Protein AF-A0A849KCN6-F1 (afdb_monomer_lite)

Structure (mmCIF, N/CA/C/O backbone):
data_AF-A0A849KCN6-F1
#
_entry.id   AF-A0A849KCN6-F1
#
loop_
_atom_site.group_PDB
_atom_site.id
_atom_site.type_symbol
_atom_site.label_atom_id
_atom_site.label_alt_id
_atom_site.label_comp_id
_atom_site.label_asym_id
_atom_site.label_entity_id
_atom_site.label_seq_id
_atom_site.pdbx_PDB_ins_code
_atom_site.Cartn_x
_atom_site.Cartn_y
_atom_site.Cartn_z
_atom_site.occupancy
_atom_site.B_iso_or_equiv
_atom_site.auth_seq_id
_atom_site.auth_comp_id
_atom_site.auth_asym_id
_atom_site.auth_atom_id
_atom_site.pdbx_PDB_model_num
ATOM 1 N N . MET A 1 1 ? 59.823 38.345 -11.296 1.00 44.25 1 MET A N 1
ATOM 2 C CA . MET A 1 1 ? 59.206 37.054 -11.669 1.00 44.25 1 MET A CA 1
ATOM 3 C C . MET A 1 1 ? 58.867 36.325 -10.384 1.00 44.25 1 MET A C 1
ATOM 5 O O . MET A 1 1 ? 59.734 35.708 -9.786 1.00 44.25 1 MET A O 1
ATOM 9 N N . THR A 1 2 ? 57.635 36.477 -9.912 1.00 45.62 2 THR A N 1
ATOM 10 C CA . THR A 1 2 ? 57.180 35.935 -8.627 1.00 45.62 2 THR A CA 1
ATOM 11 C C . THR A 1 2 ? 55.761 35.440 -8.833 1.00 45.62 2 THR A C 1
ATOM 13 O O . THR A 1 2 ? 54.864 36.247 -9.036 1.00 45.62 2 THR A O 1
ATOM 16 N N . SER A 1 3 ? 55.582 34.122 -8.851 1.00 40.16 3 SER A N 1
ATOM 17 C CA . SER A 1 3 ? 54.353 33.424 -8.461 1.00 40.16 3 SER A CA 1
ATOM 18 C C . SER A 1 3 ? 54.526 31.937 -8.756 1.00 40.16 3 SER A C 1
ATOM 20 O O . SER A 1 3 ? 54.796 31.568 -9.898 1.00 40.16 3 SER A O 1
ATOM 22 N N . ARG A 1 4 ? 54.354 31.097 -7.732 1.00 40.88 4 ARG A N 1
ATOM 23 C CA . ARG A 1 4 ? 53.562 29.861 -7.815 1.00 40.88 4 ARG A CA 1
ATOM 24 C C . ARG A 1 4 ? 53.381 29.294 -6.415 1.00 40.88 4 ARG A C 1
ATOM 26 O O . ARG A 1 4 ? 54.224 28.580 -5.882 1.00 40.88 4 ARG A O 1
ATOM 33 N N . THR A 1 5 ? 52.246 29.651 -5.840 1.00 47.47 5 THR A N 1
ATOM 34 C CA . THR A 1 5 ? 51.692 29.070 -4.626 1.00 47.47 5 THR A CA 1
ATOM 35 C C . THR A 1 5 ? 50.618 28.052 -5.017 1.00 47.47 5 THR A C 1
ATOM 37 O O . THR A 1 5 ? 49.840 28.285 -5.942 1.00 47.47 5 THR A O 1
ATOM 40 N N . THR A 1 6 ? 50.511 27.000 -4.200 1.00 45.59 6 THR A N 1
ATOM 41 C CA . THR A 1 6 ? 49.289 26.236 -3.866 1.00 45.59 6 THR A CA 1
ATOM 42 C C . THR A 1 6 ? 48.654 25.298 -4.903 1.00 45.59 6 THR A C 1
ATOM 44 O O . THR A 1 6 ? 47.772 25.688 -5.658 1.00 45.59 6 THR A O 1
ATOM 47 N N . THR A 1 7 ? 48.935 23.997 -4.758 1.00 54.62 7 THR A N 1
ATOM 48 C CA . THR A 1 7 ? 48.093 22.894 -5.274 1.00 54.62 7 THR A CA 1
ATOM 49 C C . THR A 1 7 ? 48.086 21.695 -4.318 1.00 54.62 7 THR A C 1
ATOM 51 O O . THR A 1 7 ? 48.461 20.584 -4.666 1.00 54.62 7 THR A O 1
ATOM 54 N N . THR A 1 8 ? 47.646 21.899 -3.075 1.00 44.72 8 THR A N 1
ATOM 55 C CA . THR A 1 8 ? 47.389 20.785 -2.131 1.00 44.72 8 THR A CA 1
ATOM 56 C C . THR A 1 8 ? 45.976 20.777 -1.546 1.00 44.72 8 THR A C 1
ATOM 58 O O . THR A 1 8 ? 45.547 19.760 -1.016 1.00 44.72 8 THR A O 1
ATOM 61 N N . ARG A 1 9 ? 45.177 21.843 -1.718 1.00 42.28 9 ARG A N 1
ATOM 62 C CA . ARG A 1 9 ? 43.776 21.877 -1.241 1.00 42.28 9 ARG A CA 1
ATOM 63 C C . ARG A 1 9 ? 42.742 21.289 -2.212 1.00 42.28 9 ARG A C 1
ATOM 65 O O . ARG A 1 9 ? 41.602 21.092 -1.809 1.00 42.28 9 ARG A O 1
ATOM 72 N N . ALA A 1 10 ? 43.118 20.975 -3.454 1.00 40.53 10 ALA A N 1
ATOM 73 C CA . ALA A 1 10 ? 42.195 20.408 -4.444 1.00 40.53 10 ALA A CA 1
ATOM 74 C C . ALA A 1 10 ? 42.014 18.881 -4.315 1.00 40.53 10 ALA A C 1
ATOM 76 O O . ALA A 1 10 ? 40.950 18.364 -4.635 1.00 40.53 10 ALA A O 1
ATOM 77 N N . LEU A 1 11 ? 43.007 18.160 -3.782 1.00 42.28 11 LEU A N 1
ATOM 78 C CA . LEU A 1 11 ? 42.945 16.697 -3.643 1.00 42.28 11 LEU A CA 1
ATOM 79 C C . LEU A 1 11 ? 42.215 16.229 -2.373 1.00 42.28 11 LEU A C 1
ATOM 81 O O . LEU A 1 11 ? 41.675 15.130 -2.350 1.00 42.28 11 LEU A O 1
ATOM 85 N N . ALA A 1 12 ? 42.102 17.078 -1.346 1.00 36.75 12 ALA A N 1
ATOM 86 C CA . ALA A 1 12 ? 41.379 16.736 -0.118 1.00 36.75 12 ALA A CA 1
ATOM 87 C C . ALA A 1 12 ? 39.843 16.736 -0.279 1.00 36.75 12 ALA A C 1
ATOM 89 O O . ALA A 1 12 ? 39.142 16.202 0.574 1.00 36.75 12 ALA A O 1
ATOM 90 N N . ARG A 1 13 ? 39.301 17.311 -1.365 1.00 37.00 13 ARG A N 1
ATOM 91 C CA . ARG A 1 13 ? 37.847 17.359 -1.615 1.00 37.00 13 ARG A CA 1
ATOM 92 C C . ARG A 1 13 ? 37.304 16.198 -2.453 1.00 37.00 13 ARG A C 1
ATOM 94 O O . ARG A 1 13 ? 36.103 15.974 -2.422 1.00 37.00 13 ARG A O 1
ATOM 101 N N . PHE A 1 14 ? 38.158 15.421 -3.121 1.00 37.78 14 PHE A N 1
ATOM 102 C CA . PHE A 1 14 ? 37.719 14.227 -3.860 1.00 37.78 14 PHE A CA 1
ATOM 103 C C . PHE A 1 14 ? 37.639 12.959 -2.997 1.00 37.78 14 PHE A C 1
ATOM 105 O O . PHE A 1 14 ? 36.920 12.030 -3.346 1.00 37.78 14 PHE A O 1
ATOM 112 N N . ALA A 1 15 ? 38.302 12.928 -1.838 1.00 34.66 15 ALA A N 1
ATOM 113 C CA . ALA A 1 15 ? 38.255 11.775 -0.936 1.00 34.66 15 ALA A CA 1
ATOM 114 C C . ALA A 1 15 ? 36.970 11.698 -0.084 1.00 34.66 15 ALA A C 1
ATOM 116 O O . ALA A 1 15 ? 36.692 10.654 0.496 1.00 34.66 15 ALA A O 1
ATOM 117 N N . LEU A 1 16 ? 36.174 12.773 -0.010 1.00 32.88 16 LEU A N 1
ATOM 118 C CA . LEU A 1 16 ? 35.008 12.840 0.884 1.00 32.88 16 LEU A CA 1
ATOM 119 C C . LEU A 1 16 ? 33.677 12.467 0.207 1.00 32.88 16 LEU A C 1
ATOM 121 O O . LEU A 1 16 ? 32.698 12.217 0.898 1.00 32.88 16 LEU A O 1
ATOM 125 N N . VAL A 1 17 ? 33.640 12.364 -1.127 1.00 34.00 17 VAL A N 1
ATOM 126 C CA . VAL A 1 17 ? 32.427 11.969 -1.876 1.00 34.00 17 VAL A CA 1
ATOM 127 C C . VAL A 1 17 ? 32.340 10.447 -2.068 1.00 34.00 17 VAL A C 1
ATOM 129 O O . VAL A 1 17 ? 31.249 9.897 -2.153 1.00 34.00 17 VAL A O 1
ATOM 132 N N . ALA A 1 18 ? 33.464 9.724 -2.019 1.00 34.88 18 ALA A N 1
ATOM 133 C CA . ALA A 1 18 ? 33.465 8.260 -2.128 1.00 34.88 18 ALA A CA 1
ATOM 134 C C . ALA A 1 18 ? 32.991 7.535 -0.848 1.00 34.88 18 ALA A C 1
ATOM 136 O O . ALA A 1 18 ? 32.631 6.363 -0.905 1.00 34.88 18 ALA A O 1
ATOM 137 N N . ALA A 1 19 ? 32.947 8.216 0.303 1.00 31.92 19 ALA A N 1
ATOM 138 C CA . ALA A 1 19 ? 32.488 7.617 1.560 1.00 31.92 19 ALA A CA 1
ATOM 139 C C . ALA A 1 19 ? 30.952 7.584 1.703 1.00 31.92 19 ALA A C 1
ATOM 141 O O . ALA A 1 19 ? 30.436 6.775 2.470 1.00 31.92 19 ALA A O 1
ATOM 142 N N . ALA A 1 20 ? 30.211 8.405 0.947 1.00 34.59 20 ALA A N 1
ATOM 143 C CA . ALA A 1 20 ? 28.746 8.413 0.989 1.00 34.59 20 ALA A CA 1
ATOM 144 C C . ALA A 1 20 ? 28.124 7.241 0.203 1.00 34.59 20 ALA A C 1
ATOM 146 O O . ALA A 1 20 ? 27.127 6.674 0.638 1.00 34.59 20 ALA A O 1
ATOM 147 N N . ALA A 1 21 ? 28.754 6.803 -0.893 1.00 35.66 21 ALA A N 1
ATOM 148 C CA . ALA A 1 21 ? 28.255 5.681 -1.697 1.00 35.66 21 ALA A CA 1
ATOM 149 C C . ALA A 1 21 ? 28.451 4.309 -1.017 1.00 35.66 21 ALA A C 1
ATOM 151 O O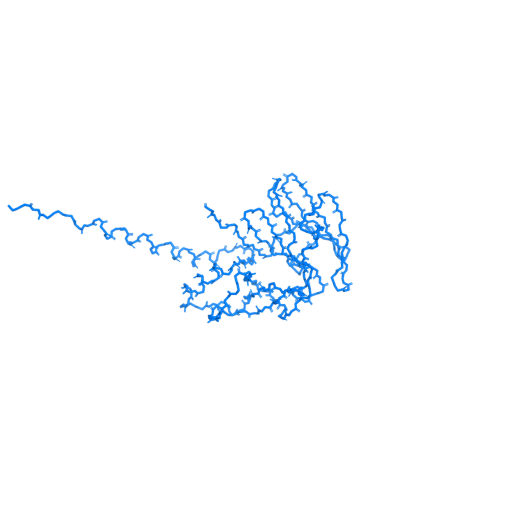 . ALA A 1 21 ? 27.651 3.397 -1.201 1.00 35.66 21 ALA A O 1
ATOM 152 N N . VAL A 1 22 ? 29.477 4.157 -0.171 1.00 32.91 22 VAL A N 1
ATOM 153 C CA . VAL A 1 22 ? 29.720 2.899 0.567 1.00 32.91 22 VAL A CA 1
ATOM 154 C C . VAL A 1 22 ? 28.795 2.762 1.789 1.00 32.91 22 VAL A C 1
ATOM 156 O O . VAL A 1 22 ? 28.511 1.647 2.234 1.00 32.91 22 VAL A O 1
ATOM 159 N N . ALA A 1 23 ? 28.252 3.869 2.303 1.00 37.34 23 ALA A N 1
ATOM 160 C CA . ALA A 1 23 ? 27.311 3.842 3.422 1.00 37.34 23 ALA A CA 1
ATOM 161 C C . ALA A 1 23 ? 25.909 3.340 3.021 1.00 37.34 23 ALA A C 1
ATOM 163 O O . ALA A 1 23 ? 25.269 2.666 3.825 1.00 37.34 23 ALA A O 1
ATOM 164 N N . ALA A 1 24 ? 25.458 3.570 1.782 1.00 42.25 24 ALA A N 1
ATOM 165 C CA . ALA A 1 24 ? 24.156 3.085 1.310 1.00 42.25 24 ALA A CA 1
ATOM 166 C C . ALA A 1 24 ? 24.130 1.557 1.105 1.00 42.25 24 ALA A C 1
ATOM 168 O O . ALA A 1 24 ? 23.159 0.897 1.465 1.00 42.25 24 ALA A O 1
ATOM 169 N N . ALA A 1 25 ? 25.232 0.959 0.635 1.00 38.88 25 ALA A N 1
ATOM 170 C CA . ALA A 1 25 ? 25.337 -0.496 0.480 1.00 38.88 25 ALA A CA 1
ATOM 171 C C . ALA A 1 25 ? 25.497 -1.247 1.821 1.00 38.88 25 ALA A C 1
ATOM 173 O O . ALA A 1 25 ? 25.194 -2.436 1.908 1.00 38.88 25 ALA A O 1
ATOM 174 N N . SER A 1 26 ? 25.930 -0.561 2.883 1.00 42.62 26 SER A N 1
ATOM 175 C CA . SER A 1 26 ? 26.239 -1.174 4.187 1.00 42.62 26 SER A CA 1
ATOM 176 C C . SER A 1 26 ? 25.102 -1.070 5.214 1.00 42.62 26 SER A C 1
ATOM 178 O O . SER A 1 26 ? 25.206 -1.632 6.303 1.00 42.62 26 SER A O 1
ATOM 180 N N . LEU A 1 27 ? 23.994 -0.401 4.876 1.00 42.72 27 LEU A N 1
ATOM 181 C CA . LEU A 1 27 ? 22.797 -0.305 5.724 1.00 42.72 27 LEU A CA 1
ATOM 182 C C . LEU A 1 27 ? 21.853 -1.523 5.604 1.00 42.72 27 LEU A C 1
ATOM 184 O O . LEU A 1 27 ? 20.873 -1.616 6.338 1.00 42.72 27 LEU A O 1
ATOM 188 N N . TRP A 1 28 ? 22.168 -2.497 4.743 1.00 51.56 28 TRP A N 1
ATOM 189 C CA . TRP A 1 28 ? 21.278 -3.612 4.382 1.00 51.56 28 TRP A CA 1
ATOM 190 C C . TRP A 1 28 ? 21.349 -4.868 5.269 1.00 51.56 28 TRP A C 1
ATOM 192 O O . TRP A 1 28 ? 20.613 -5.817 5.015 1.00 51.56 28 TRP A O 1
ATOM 202 N N . ALA A 1 29 ? 22.203 -4.911 6.300 1.00 38.75 29 ALA A N 1
ATOM 203 C CA . ALA A 1 29 ? 22.458 -6.142 7.070 1.00 38.75 29 ALA A CA 1
ATOM 204 C C . ALA A 1 29 ? 22.100 -6.076 8.572 1.00 38.75 29 ALA A C 1
ATOM 206 O O . ALA A 1 29 ? 22.333 -7.035 9.306 1.00 38.75 29 ALA A O 1
ATOM 207 N N . GLY A 1 30 ? 21.535 -4.969 9.059 1.00 34.84 30 GLY A N 1
ATOM 208 C CA . GLY A 1 30 ? 21.296 -4.753 10.490 1.00 34.84 30 GLY A CA 1
ATOM 209 C C . GLY A 1 30 ? 19.841 -4.926 10.919 1.00 34.84 30 GLY A C 1
ATOM 210 O O . GLY A 1 30 ? 19.174 -3.930 11.173 1.00 34.84 30 GLY A O 1
ATOM 211 N N . SER A 1 31 ? 19.362 -6.171 11.005 1.00 39.62 31 SER A N 1
ATOM 212 C CA . SER A 1 31 ? 18.278 -6.617 11.906 1.00 39.62 31 SER A CA 1
ATOM 213 C C . SER A 1 31 ? 17.111 -5.641 12.163 1.00 39.62 31 SER A C 1
ATOM 215 O O . SER A 1 31 ? 16.770 -5.366 13.317 1.00 39.62 31 SER A O 1
ATOM 217 N N . ARG A 1 32 ? 16.462 -5.136 11.111 1.00 47.09 32 ARG A N 1
ATOM 218 C CA . ARG A 1 32 ? 15.060 -4.702 11.207 1.00 47.09 32 ARG A CA 1
ATOM 219 C C . ARG A 1 32 ? 14.191 -5.901 10.809 1.00 47.09 32 ARG A C 1
ATOM 221 O O . ARG A 1 32 ? 14.616 -6.639 9.919 1.00 47.09 32 ARG A O 1
ATOM 228 N N . PRO A 1 33 ? 13.026 -6.155 11.442 1.00 50.59 33 PRO A N 1
ATOM 229 C CA . PRO A 1 33 ? 12.044 -7.050 10.826 1.00 50.59 33 PRO A CA 1
ATOM 230 C C . PRO A 1 33 ? 11.862 -6.552 9.391 1.00 50.59 33 PRO A C 1
ATOM 232 O O . PRO A 1 33 ? 11.687 -5.350 9.226 1.00 50.59 33 PRO A O 1
ATOM 235 N N . GLU A 1 34 ? 12.061 -7.420 8.395 1.00 63.09 34 GLU A N 1
ATOM 236 C CA . GLU A 1 34 ? 12.296 -7.050 6.990 1.00 63.09 34 GLU A CA 1
ATOM 237 C C . GLU A 1 34 ? 11.082 -6.334 6.373 1.00 63.09 34 GLU A C 1
ATOM 239 O O . GLU A 1 34 ? 10.327 -6.908 5.591 1.00 63.09 34 GLU A O 1
ATOM 244 N N . GLN A 1 35 ? 10.865 -5.075 6.751 1.00 76.56 35 GLN A N 1
ATOM 245 C CA . GLN A 1 35 ? 10.018 -4.155 6.018 1.00 76.56 35 GLN A CA 1
ATOM 246 C C . GLN A 1 35 ? 10.580 -4.094 4.606 1.00 76.56 35 GLN A C 1
ATOM 248 O O . GLN A 1 35 ? 11.789 -3.955 4.394 1.00 76.56 35 GLN A O 1
ATOM 253 N N . GLY A 1 36 ? 9.691 -4.274 3.644 1.00 85.56 36 GLY A N 1
ATOM 254 C CA . GLY A 1 36 ? 10.016 -4.115 2.252 1.00 85.56 36 GLY A CA 1
ATOM 255 C C . GLY A 1 36 ? 10.475 -2.695 1.951 1.00 85.56 36 GLY A C 1
ATOM 256 O O . GLY A 1 36 ? 10.149 -1.743 2.659 1.00 85.56 36 GLY A O 1
ATOM 257 N N . LEU A 1 37 ? 11.233 -2.564 0.872 1.00 87.75 37 LEU A N 1
ATOM 258 C CA . LEU A 1 37 ? 11.620 -1.270 0.325 1.00 87.75 37 LEU A CA 1
ATOM 259 C C . LEU A 1 37 ? 10.640 -0.895 -0.782 1.00 87.75 37 LEU A C 1
ATOM 261 O O . LEU A 1 37 ? 10.287 -1.765 -1.579 1.00 87.75 37 LEU A O 1
ATOM 265 N N . LEU A 1 38 ? 10.259 0.376 -0.867 1.00 91.12 38 LEU A N 1
ATOM 266 C CA . LEU A 1 38 ? 9.529 0.937 -1.998 1.00 91.12 38 LEU A CA 1
ATOM 267 C C . LEU A 1 38 ? 10.379 2.051 -2.619 1.00 91.12 38 LEU A C 1
ATOM 269 O O . LEU A 1 38 ? 10.927 2.885 -1.905 1.00 91.12 38 LEU A O 1
ATOM 273 N N . LEU A 1 39 ? 10.514 2.035 -3.940 1.00 91.44 39 LEU A N 1
ATOM 274 C CA . LEU A 1 39 ? 11.233 3.015 -4.745 1.00 91.44 39 LEU A CA 1
ATOM 275 C C . LEU A 1 39 ? 10.297 3.560 -5.823 1.00 91.44 39 LEU A C 1
ATOM 277 O O . LEU A 1 39 ? 9.485 2.821 -6.384 1.00 91.44 39 LEU A O 1
ATOM 281 N N . ASP A 1 40 ? 10.442 4.834 -6.159 1.00 92.75 40 ASP A N 1
ATOM 282 C CA . ASP A 1 40 ? 9.864 5.366 -7.389 1.00 92.75 40 ASP A CA 1
ATOM 283 C C . ASP A 1 40 ? 10.729 5.024 -8.617 1.00 92.75 40 ASP A C 1
ATOM 285 O O . ASP A 1 40 ? 11.799 4.411 -8.528 1.00 92.75 40 ASP A O 1
ATOM 289 N N . ALA A 1 41 ? 10.246 5.423 -9.792 1.00 91.56 41 ALA A N 1
ATOM 290 C CA . ALA A 1 41 ? 10.914 5.201 -11.065 1.00 91.56 41 ALA A CA 1
ATOM 291 C C . ALA A 1 41 ? 12.326 5.801 -11.145 1.00 91.56 41 ALA A C 1
ATOM 293 O O . ALA A 1 41 ? 13.216 5.171 -11.721 1.00 91.56 41 ALA A O 1
ATOM 294 N N . GLN A 1 42 ? 12.532 7.003 -10.602 1.00 90.69 42 GLN A N 1
ATOM 295 C CA . GLN A 1 42 ? 13.815 7.699 -10.681 1.00 90.69 42 GLN A CA 1
ATOM 296 C C . GLN A 1 42 ? 14.839 7.026 -9.764 1.00 90.69 42 GLN A C 1
ATOM 298 O O . GLN A 1 42 ? 15.929 6.664 -10.202 1.00 90.69 42 GLN A O 1
ATOM 303 N N . THR A 1 43 ? 14.454 6.784 -8.515 1.00 89.12 43 THR A N 1
ATOM 304 C CA . THR A 1 43 ? 15.305 6.160 -7.502 1.00 89.12 43 THR A CA 1
ATOM 305 C C . THR A 1 43 ? 15.678 4.742 -7.913 1.00 89.12 43 THR A C 1
ATOM 307 O O . THR A 1 43 ? 16.834 4.347 -7.801 1.00 89.12 43 THR A O 1
ATOM 310 N N . TRP A 1 44 ? 14.736 3.982 -8.484 1.00 89.38 44 TRP A N 1
ATOM 311 C CA . TRP A 1 44 ? 15.038 2.678 -9.075 1.00 89.38 44 TRP A CA 1
ATOM 312 C C . TRP A 1 44 ? 16.126 2.763 -10.154 1.00 89.38 44 TRP A C 1
ATOM 314 O O . TRP A 1 44 ? 17.054 1.956 -10.149 1.00 89.38 44 TRP A O 1
ATOM 324 N N . GLN A 1 45 ? 16.050 3.735 -11.070 1.00 88.50 45 GLN A N 1
ATOM 325 C CA . GLN A 1 45 ? 17.064 3.906 -12.119 1.00 88.50 45 GLN A CA 1
ATOM 326 C C . GLN A 1 45 ? 18.445 4.245 -11.545 1.00 88.50 45 GLN A C 1
ATOM 328 O O . GLN A 1 45 ? 19.455 3.711 -12.018 1.00 88.50 45 GLN A O 1
ATOM 333 N N . GLU A 1 46 ? 18.499 5.111 -10.534 1.00 86.00 46 GLU A N 1
ATOM 334 C CA . GLU A 1 46 ? 19.736 5.495 -9.847 1.00 86.00 46 GLU A CA 1
ATOM 335 C C . GLU A 1 46 ? 20.373 4.295 -9.121 1.00 86.00 46 GLU A C 1
ATOM 337 O O . GLU A 1 46 ? 21.570 4.025 -9.292 1.00 86.00 46 GLU A O 1
ATOM 342 N N . GLU A 1 47 ? 19.565 3.519 -8.393 1.00 81.69 47 GLU A N 1
ATOM 343 C CA . GLU A 1 47 ? 19.981 2.304 -7.681 1.00 81.69 47 GLU A CA 1
ATOM 344 C C . GLU A 1 47 ? 20.485 1.224 -8.647 1.00 81.69 47 GLU A C 1
ATOM 346 O O . GLU A 1 47 ? 21.591 0.702 -8.490 1.00 81.69 47 GLU A O 1
ATOM 351 N N . VAL A 1 48 ? 19.723 0.929 -9.705 1.00 83.31 48 VAL A N 1
ATOM 352 C CA . VAL A 1 48 ? 20.094 -0.051 -10.738 1.00 83.31 48 VAL A CA 1
ATOM 353 C C . VAL A 1 48 ? 21.414 0.309 -11.415 1.00 83.31 48 VAL A C 1
ATOM 355 O O . VAL A 1 48 ? 22.278 -0.554 -11.601 1.00 83.31 48 VAL A O 1
ATOM 358 N N . THR A 1 49 ? 21.589 1.582 -11.775 1.00 78.88 49 THR A N 1
ATOM 359 C CA . THR A 1 49 ? 22.810 2.056 -12.440 1.00 78.88 49 THR A CA 1
ATOM 360 C C . THR A 1 49 ? 24.023 1.869 -11.529 1.00 78.88 49 THR A C 1
ATOM 362 O O . THR A 1 49 ? 25.067 1.376 -11.969 1.00 78.88 49 THR A O 1
ATOM 365 N N . THR A 1 50 ? 23.869 2.205 -10.247 1.00 72.75 50 THR A N 1
ATOM 366 C CA . THR A 1 50 ? 24.945 2.166 -9.249 1.00 72.75 50 THR A CA 1
ATOM 367 C C . THR A 1 50 ? 25.319 0.739 -8.846 1.00 72.75 50 THR A C 1
ATOM 369 O O . THR A 1 50 ? 26.502 0.421 -8.735 1.00 72.75 50 THR A O 1
ATOM 372 N N . ALA A 1 51 ? 24.338 -0.146 -8.667 1.00 67.81 51 ALA A N 1
ATOM 373 C CA . ALA A 1 51 ? 24.556 -1.518 -8.207 1.00 67.81 51 ALA A CA 1
ATOM 374 C C . ALA A 1 51 ? 24.727 -2.547 -9.345 1.00 67.81 51 ALA A C 1
ATOM 376 O O . ALA A 1 51 ? 24.713 -3.757 -9.111 1.00 67.81 51 ALA A O 1
ATOM 377 N N . SER A 1 52 ? 24.994 -2.086 -10.571 1.00 59.44 52 SER A N 1
ATOM 378 C CA . SER A 1 52 ? 25.274 -2.907 -11.763 1.00 59.44 52 SER A CA 1
ATOM 379 C C . SER A 1 52 ? 26.481 -3.865 -11.644 1.00 59.44 52 SER A C 1
ATOM 381 O O . SER A 1 52 ? 26.723 -4.661 -12.551 1.00 59.44 52 SER A O 1
ATOM 383 N N . THR A 1 53 ? 27.221 -3.851 -10.527 1.00 59.12 53 THR A N 1
ATOM 384 C CA . THR A 1 53 ? 28.410 -4.693 -10.298 1.00 59.12 53 THR A CA 1
ATOM 385 C C . THR A 1 53 ? 28.287 -5.715 -9.154 1.00 59.12 53 THR A C 1
ATOM 387 O O . THR A 1 53 ? 29.280 -6.373 -8.846 1.00 59.12 53 THR A O 1
ATOM 390 N N . GLY A 1 54 ? 27.124 -5.865 -8.501 1.00 60.97 54 GLY A N 1
ATOM 391 C CA . GLY A 1 54 ? 26.937 -6.767 -7.346 1.00 60.97 54 GLY A CA 1
ATOM 392 C C . GLY A 1 54 ? 25.845 -7.838 -7.531 1.00 60.97 54 GLY A C 1
ATOM 393 O O . GLY A 1 54 ? 24.980 -7.686 -8.393 1.00 60.97 54 GLY A O 1
ATOM 394 N N . PRO A 1 55 ? 25.852 -8.931 -6.737 1.00 61.88 55 PRO A N 1
ATOM 395 C CA . PRO A 1 55 ? 24.770 -9.911 -6.743 1.00 61.88 55 PRO A CA 1
ATOM 396 C C . PRO A 1 55 ? 23.508 -9.295 -6.131 1.00 61.88 55 PRO A C 1
ATOM 398 O O . PRO A 1 55 ? 23.449 -9.023 -4.932 1.00 61.88 55 PRO A O 1
ATOM 401 N N . TRP A 1 56 ? 22.489 -9.086 -6.958 1.00 62.78 56 TRP A N 1
ATOM 402 C CA . TRP A 1 56 ? 21.169 -8.689 -6.486 1.00 62.78 56 TRP A CA 1
ATOM 403 C C . TRP A 1 56 ? 20.404 -9.910 -5.968 1.00 62.78 56 TRP A C 1
ATOM 405 O O . TRP A 1 56 ? 20.562 -11.005 -6.516 1.00 62.78 56 TRP A O 1
ATOM 415 N N . PRO A 1 57 ? 19.539 -9.751 -4.952 1.00 62.72 57 PRO A N 1
ATOM 416 C CA . PRO A 1 57 ? 18.563 -10.780 -4.639 1.00 62.72 57 PRO A CA 1
ATOM 417 C C . PRO A 1 57 ? 17.682 -10.977 -5.877 1.00 62.72 57 PRO A C 1
ATOM 419 O O . PRO A 1 57 ? 16.990 -10.050 -6.294 1.00 62.72 57 PRO A O 1
ATOM 422 N N . ALA A 1 58 ? 17.753 -12.163 -6.487 1.00 55.75 58 ALA A N 1
ATOM 423 C CA . ALA A 1 58 ? 16.930 -12.508 -7.648 1.00 55.75 58 ALA A CA 1
ATOM 424 C C . ALA A 1 58 ? 15.433 -12.541 -7.294 1.00 55.75 58 ALA A C 1
ATOM 426 O O . ALA A 1 58 ? 14.588 -12.315 -8.157 1.00 55.75 58 ALA A O 1
ATOM 427 N N . ASP A 1 59 ? 15.126 -12.775 -6.017 1.00 63.62 59 ASP A N 1
ATOM 428 C CA . ASP A 1 59 ? 13.771 -12.871 -5.501 1.00 63.62 59 ASP A CA 1
ATOM 429 C C . ASP A 1 59 ? 13.329 -11.557 -4.847 1.00 63.62 59 ASP A C 1
ATOM 431 O O . ASP A 1 59 ? 14.063 -10.932 -4.075 1.00 63.62 59 ASP A O 1
ATOM 435 N N . GLY A 1 60 ? 12.077 -11.176 -5.104 1.00 76.25 60 GLY A N 1
ATOM 436 C CA . GLY A 1 60 ? 11.369 -10.181 -4.301 1.00 76.25 60 GLY A CA 1
ATOM 437 C C . GLY A 1 60 ? 11.272 -8.780 -4.895 1.00 76.25 60 GLY A C 1
ATOM 438 O O . GLY A 1 60 ? 10.627 -7.951 -4.260 1.00 76.25 60 GLY A O 1
ATOM 439 N N . TRP A 1 61 ? 11.854 -8.507 -6.071 1.00 89.31 61 TRP A N 1
ATOM 440 C CA . TRP A 1 61 ? 11.659 -7.231 -6.768 1.00 89.31 61 TRP A CA 1
ATOM 441 C C . TRP A 1 61 ? 10.455 -7.260 -7.708 1.00 89.31 61 TRP A C 1
ATOM 443 O O . TRP A 1 61 ? 10.370 -8.088 -8.618 1.00 89.31 61 TRP A O 1
ATOM 453 N N . TYR A 1 62 ? 9.541 -6.315 -7.507 1.00 92.56 62 TYR A N 1
ATOM 454 C CA . TYR A 1 62 ? 8.337 -6.156 -8.310 1.00 92.56 62 TYR A CA 1
ATOM 455 C C . TYR A 1 62 ? 8.173 -4.716 -8.763 1.00 92.56 62 TYR A C 1
ATOM 457 O O . TYR A 1 62 ? 8.459 -3.787 -8.018 1.00 92.56 62 TYR A O 1
ATOM 465 N N . ARG A 1 63 ? 7.654 -4.540 -9.972 1.00 93.81 63 ARG A N 1
ATOM 466 C CA . ARG A 1 63 ? 7.185 -3.273 -10.511 1.00 93.81 63 ARG A CA 1
ATOM 467 C C . ARG A 1 63 ? 5.666 -3.273 -10.528 1.00 93.81 63 ARG A C 1
ATOM 469 O O . ARG A 1 63 ? 5.073 -4.185 -11.107 1.00 93.81 63 ARG A O 1
ATOM 476 N N . LEU A 1 64 ? 5.053 -2.246 -9.952 1.00 95.00 64 LEU A N 1
ATOM 477 C CA . LEU A 1 64 ? 3.637 -1.942 -10.127 1.00 95.00 64 LEU A CA 1
ATOM 478 C C . LEU A 1 64 ? 3.514 -0.772 -11.090 1.00 95.00 64 LEU A C 1
ATOM 480 O O . LEU A 1 64 ? 4.063 0.305 -10.863 1.00 95.00 64 LEU A O 1
ATOM 484 N N . GLU A 1 65 ? 2.781 -0.995 -12.171 1.00 94.56 65 GLU A N 1
ATOM 485 C CA . GLU A 1 65 ? 2.516 0.018 -13.179 1.00 94.56 65 GLU A CA 1
ATOM 486 C C . GLU A 1 65 ? 1.008 0.299 -13.239 1.00 94.56 65 GLU A C 1
ATOM 488 O O . GLU A 1 65 ? 0.233 -0.589 -13.613 1.00 94.56 65 GLU A O 1
ATOM 493 N N . PRO A 1 66 ? 0.575 1.521 -12.888 1.00 92.25 66 PRO A N 1
ATOM 494 C CA . PRO A 1 66 ? -0.782 1.992 -13.130 1.00 92.25 66 PRO A CA 1
ATOM 495 C C . PRO A 1 66 ? -1.298 1.695 -14.542 1.00 92.25 66 PRO A C 1
ATOM 497 O O . PRO A 1 66 ? -0.657 2.046 -15.535 1.00 92.25 66 PRO A O 1
ATOM 500 N N . ARG A 1 67 ? -2.495 1.113 -14.648 1.00 93.06 67 ARG A N 1
ATOM 501 C CA . ARG A 1 67 ? -3.237 0.926 -15.903 1.00 93.06 67 ARG A CA 1
ATOM 502 C C . ARG A 1 67 ? -4.659 1.459 -15.758 1.00 93.06 67 ARG A C 1
ATOM 504 O O . ARG A 1 67 ? -5.168 1.639 -14.660 1.00 93.06 67 ARG A O 1
ATOM 511 N N . GLU A 1 68 ? -5.338 1.650 -16.886 1.00 88.88 68 GLU A N 1
ATOM 512 C CA . GLU A 1 68 ? -6.732 2.122 -16.913 1.00 88.88 68 GLU A CA 1
ATOM 513 C C . GLU A 1 68 ? -7.687 1.210 -16.120 1.00 88.88 68 GLU A C 1
ATOM 515 O O . GLU A 1 68 ? -8.624 1.684 -15.488 1.00 88.88 68 GLU A O 1
ATOM 520 N N . ARG A 1 69 ? -7.448 -0.109 -16.142 1.00 87.81 69 ARG A N 1
ATOM 521 C CA . ARG A 1 69 ? -8.328 -1.124 -15.533 1.00 87.81 69 ARG A CA 1
ATOM 522 C C . ARG A 1 69 ? -7.726 -1.820 -14.312 1.00 87.81 69 ARG A C 1
ATOM 524 O O . ARG A 1 69 ? -8.207 -2.887 -13.932 1.00 87.81 69 ARG A O 1
ATOM 531 N N . GLY A 1 70 ? -6.645 -1.286 -13.754 1.00 92.06 70 GLY A N 1
ATOM 532 C CA . GLY A 1 70 ? -5.966 -1.949 -12.652 1.00 92.06 70 GLY A CA 1
ATOM 533 C C . GLY A 1 70 ? -4.514 -1.540 -12.471 1.00 92.06 70 GLY A C 1
ATOM 534 O O . GLY A 1 70 ? -4.070 -0.501 -12.952 1.00 92.06 70 GLY A O 1
ATOM 535 N N . VAL A 1 71 ? -3.753 -2.427 -11.845 1.00 94.81 71 VAL A N 1
ATOM 536 C CA . VAL A 1 71 ? -2.304 -2.313 -11.693 1.00 94.81 71 VAL A CA 1
ATOM 537 C C . VAL A 1 71 ? -1.631 -3.529 -12.311 1.00 94.81 71 VAL A C 1
ATOM 539 O O . VAL A 1 71 ? -2.009 -4.671 -12.061 1.00 94.81 71 VAL A O 1
ATOM 542 N N . ASP A 1 72 ? -0.666 -3.290 -13.189 1.00 96.06 72 ASP A N 1
ATOM 543 C CA . ASP A 1 72 ? 0.127 -4.347 -13.803 1.00 96.06 72 ASP A CA 1
ATOM 544 C C . ASP A 1 72 ? 1.327 -4.651 -12.905 1.00 96.06 72 ASP A C 1
ATOM 546 O O . ASP A 1 72 ? 2.181 -3.789 -12.696 1.00 96.06 72 ASP A O 1
ATOM 550 N N . VAL A 1 73 ? 1.366 -5.864 -12.354 1.00 95.50 73 VAL A N 1
ATOM 551 C CA . VAL A 1 73 ? 2.425 -6.328 -11.452 1.00 95.50 73 VAL A CA 1
ATOM 552 C C . VAL A 1 73 ? 3.412 -7.170 -12.245 1.00 95.50 73 VAL A C 1
ATOM 554 O O . VAL A 1 73 ? 3.036 -8.156 -12.882 1.00 95.50 73 VAL A O 1
ATOM 557 N N . ARG A 1 74 ? 4.697 -6.831 -12.200 1.00 92.69 74 ARG A N 1
ATOM 558 C CA . ARG A 1 74 ? 5.745 -7.601 -12.884 1.00 92.69 74 ARG A CA 1
ATOM 559 C C . ARG A 1 74 ? 6.898 -7.864 -11.944 1.00 92.69 74 ARG A C 1
ATOM 561 O O . ARG A 1 74 ? 7.365 -6.935 -11.301 1.00 92.69 74 ARG A O 1
ATOM 568 N N . ALA A 1 75 ? 7.376 -9.101 -11.892 1.00 90.12 75 ALA A N 1
ATOM 569 C CA . ALA A 1 75 ? 8.701 -9.350 -11.343 1.00 90.12 75 ALA A CA 1
ATOM 570 C C . ALA A 1 75 ? 9.717 -8.647 -12.249 1.00 90.12 75 ALA A C 1
ATOM 572 O O . ALA A 1 75 ? 9.571 -8.695 -13.472 1.00 90.12 75 ALA A O 1
ATOM 573 N N . VAL A 1 76 ? 10.692 -7.969 -11.658 1.00 88.12 76 VAL A N 1
ATOM 574 C CA . VAL A 1 76 ? 11.734 -7.264 -12.408 1.00 88.12 76 VAL A CA 1
ATOM 575 C C . VAL A 1 76 ? 13.091 -7.650 -11.875 1.00 88.12 76 VAL A C 1
ATOM 577 O O . VAL A 1 76 ? 13.272 -7.828 -10.670 1.00 88.12 76 VAL A O 1
ATOM 580 N N . GLN A 1 77 ? 14.054 -7.754 -12.781 1.00 83.06 77 GLN A N 1
ATOM 581 C CA . GLN A 1 77 ? 15.446 -7.836 -12.382 1.00 83.06 77 GLN A CA 1
ATOM 582 C C . GLN A 1 77 ? 16.090 -6.456 -12.517 1.00 83.06 77 GLN A C 1
ATOM 584 O O . GLN A 1 77 ? 15.880 -5.778 -13.519 1.00 83.06 77 GLN A O 1
ATOM 589 N N . PRO A 1 78 ? 16.928 -6.045 -11.558 1.00 74.56 78 PRO A N 1
ATOM 590 C CA . PRO A 1 78 ? 17.703 -4.810 -11.636 1.00 74.56 78 PRO A CA 1
ATOM 591 C C . PRO A 1 78 ? 18.477 -4.653 -12.953 1.00 74.56 78 PRO A C 1
ATOM 593 O O . PRO A 1 78 ? 18.599 -3.558 -13.474 1.00 74.56 78 PRO A O 1
ATOM 596 N N . VAL A 1 79 ? 18.941 -5.749 -13.556 1.00 72.81 79 VAL A N 1
ATOM 597 C CA . VAL A 1 79 ? 19.669 -5.723 -14.838 1.00 72.81 79 VAL A CA 1
ATOM 598 C C . VAL A 1 79 ? 18.788 -5.454 -16.067 1.00 72.81 79 VAL A C 1
ATOM 600 O O . VAL A 1 79 ? 19.310 -5.230 -17.160 1.00 72.81 79 VAL A O 1
ATOM 603 N N . GLU A 1 80 ? 17.461 -5.465 -15.929 1.00 72.06 80 GLU A N 1
ATOM 604 C CA . GLU A 1 80 ? 16.535 -5.164 -17.019 1.00 72.06 80 GLU A CA 1
ATOM 605 C C . GLU A 1 80 ? 16.460 -3.645 -17.237 1.00 72.06 80 GLU A C 1
ATOM 607 O O . GLU A 1 80 ? 15.557 -2.963 -16.758 1.00 72.06 80 GLU A O 1
ATOM 612 N N . ALA A 1 81 ? 17.411 -3.107 -18.009 1.00 58.56 81 ALA A N 1
ATOM 613 C CA . ALA A 1 81 ? 17.509 -1.693 -18.404 1.00 58.56 81 ALA A CA 1
ATOM 614 C C . ALA A 1 81 ? 16.415 -1.238 -19.401 1.00 58.56 81 ALA A C 1
ATOM 616 O O . ALA A 1 81 ? 16.657 -0.434 -20.305 1.00 58.56 81 ALA A O 1
ATOM 617 N N . GLY A 1 82 ? 15.207 -1.790 -19.288 1.00 71.56 82 GLY A N 1
ATOM 618 C CA . GLY A 1 82 ? 14.063 -1.364 -20.081 1.00 71.56 82 GLY A CA 1
ATOM 619 C C . GLY A 1 82 ? 13.631 0.059 -19.727 1.00 71.56 82 GLY A C 1
ATOM 620 O O . GLY A 1 82 ? 13.932 0.572 -18.651 1.00 71.56 82 GLY A O 1
ATOM 621 N N . ALA A 1 83 ? 12.876 0.693 -20.626 1.00 82.56 83 ALA A N 1
ATOM 622 C CA . ALA A 1 83 ? 12.239 1.968 -20.321 1.00 82.56 83 ALA A CA 1
ATOM 623 C C . ALA A 1 83 ? 11.353 1.816 -19.073 1.00 82.56 83 ALA A C 1
ATOM 625 O O . ALA A 1 83 ? 10.422 1.003 -19.053 1.00 82.56 83 ALA A O 1
ATOM 626 N N . VAL A 1 84 ? 11.662 2.590 -18.034 1.00 88.19 84 VAL A N 1
ATOM 627 C CA . VAL A 1 84 ? 10.895 2.620 -16.789 1.00 88.19 84 VAL A CA 1
ATOM 628 C C . VAL A 1 84 ? 9.811 3.693 -16.919 1.00 88.19 84 VAL A C 1
ATOM 630 O O . VAL A 1 84 ? 10.146 4.857 -17.145 1.00 88.19 84 VAL A O 1
ATOM 633 N N . PRO A 1 85 ? 8.521 3.338 -16.799 1.00 91.50 85 PRO A N 1
ATOM 634 C CA . PRO A 1 85 ? 7.445 4.321 -16.761 1.00 91.50 85 PRO A CA 1
ATOM 635 C C . PRO A 1 85 ? 7.618 5.261 -15.565 1.00 91.50 85 PRO A C 1
ATOM 637 O O . PRO A 1 85 ? 7.878 4.797 -14.460 1.00 91.50 85 PRO A O 1
ATOM 640 N N . ALA A 1 86 ? 7.430 6.566 -15.767 1.00 91.31 86 ALA A N 1
ATOM 641 C CA . ALA A 1 86 ? 7.644 7.573 -14.721 1.00 91.31 86 ALA A CA 1
ATOM 642 C C . ALA A 1 86 ? 6.725 7.405 -13.495 1.00 91.31 86 ALA A C 1
ATOM 644 O O . ALA A 1 86 ? 7.067 7.835 -12.404 1.00 91.31 86 ALA A O 1
ATOM 645 N N . ASN A 1 87 ? 5.566 6.770 -13.674 1.00 90.88 87 ASN A N 1
ATOM 646 C CA . ASN A 1 87 ? 4.581 6.504 -12.627 1.00 90.88 87 ASN A CA 1
ATOM 647 C C . ASN A 1 87 ? 4.646 5.066 -12.080 1.00 90.88 87 ASN A C 1
ATOM 649 O O . ASN A 1 87 ? 3.699 4.616 -11.435 1.00 90.88 87 ASN A O 1
ATOM 653 N N . ALA A 1 88 ? 5.701 4.313 -12.401 1.00 93.50 88 ALA A N 1
ATOM 654 C CA . ALA A 1 88 ? 5.900 2.983 -11.850 1.00 93.50 88 ALA A CA 1
ATOM 655 C C . ALA A 1 88 ? 6.482 3.066 -10.435 1.00 93.50 88 ALA A C 1
ATOM 657 O O . ALA A 1 88 ? 7.361 3.882 -10.158 1.00 93.50 88 ALA A O 1
ATOM 658 N N . LEU A 1 89 ? 6.019 2.163 -9.577 1.00 94.50 89 LEU A N 1
ATOM 659 C CA . LEU A 1 89 ? 6.590 1.924 -8.258 1.00 94.50 89 LEU A CA 1
ATOM 660 C C . LEU A 1 89 ? 7.322 0.584 -8.260 1.00 94.50 89 LEU A C 1
ATOM 662 O O . LEU A 1 89 ? 6.885 -0.371 -8.910 1.00 94.50 89 LEU A O 1
ATOM 666 N N . PHE A 1 90 ? 8.420 0.508 -7.524 1.00 93.06 90 PHE A N 1
ATOM 667 C CA . PHE A 1 90 ? 9.278 -0.663 -7.413 1.00 93.06 90 PHE A CA 1
ATOM 668 C C . PHE A 1 90 ? 9.361 -1.101 -5.961 1.00 93.06 90 PHE A C 1
ATOM 670 O O . PHE A 1 90 ? 9.561 -0.282 -5.075 1.00 93.06 90 PHE A O 1
ATOM 677 N N . PHE A 1 91 ? 9.221 -2.395 -5.705 1.00 90.38 91 PHE A N 1
ATOM 678 C CA . PHE A 1 91 ? 9.124 -2.934 -4.355 1.00 90.38 91 PHE A CA 1
ATOM 679 C C . PHE A 1 91 ? 10.105 -4.067 -4.202 1.00 90.38 91 PHE A C 1
ATOM 681 O O . PHE A 1 91 ? 10.121 -4.965 -5.041 1.00 90.38 91 PHE A O 1
ATOM 688 N N . ARG A 1 92 ? 10.844 -4.074 -3.099 1.00 88.94 92 ARG A N 1
ATOM 689 C CA . ARG A 1 92 ? 11.555 -5.253 -2.624 1.00 88.94 92 ARG A CA 1
ATOM 690 C C . ARG A 1 92 ? 10.800 -5.824 -1.445 1.00 88.94 92 ARG A C 1
ATOM 692 O O . ARG A 1 92 ? 10.738 -5.182 -0.403 1.00 88.94 92 ARG A O 1
ATOM 699 N N . LEU A 1 93 ? 10.286 -7.038 -1.580 1.00 87.12 93 LEU A N 1
ATOM 700 C CA . LEU A 1 93 ? 9.516 -7.711 -0.539 1.00 87.12 93 LEU A CA 1
ATOM 701 C C . LEU A 1 93 ? 10.179 -9.042 -0.159 1.00 87.12 93 LEU A C 1
ATOM 703 O O . LEU A 1 93 ? 9.857 -10.085 -0.734 1.00 87.12 93 LEU A O 1
ATOM 707 N N . PRO A 1 94 ? 11.122 -9.040 0.799 1.00 81.81 94 PRO A N 1
ATOM 708 C CA . PRO A 1 94 ? 11.763 -10.264 1.262 1.00 81.81 94 PRO A CA 1
ATOM 709 C C . PRO A 1 94 ? 10.741 -11.317 1.716 1.00 81.81 94 PRO A C 1
ATOM 711 O O . PRO A 1 94 ? 9.746 -11.015 2.382 1.00 81.81 94 PRO A O 1
ATOM 714 N N . GLY A 1 95 ? 10.941 -12.566 1.285 1.00 83.25 95 GLY A N 1
ATOM 715 C CA . GLY A 1 95 ? 10.062 -13.686 1.637 1.00 83.25 95 GLY A CA 1
ATOM 716 C C . GLY A 1 95 ? 8.599 -13.511 1.209 1.00 83.25 95 GLY A C 1
ATOM 717 O O . GLY A 1 95 ? 7.705 -14.083 1.837 1.00 83.25 95 GLY A O 1
ATOM 718 N N . THR A 1 96 ? 8.330 -12.684 0.195 1.00 86.81 96 THR A N 1
ATOM 719 C CA . THR A 1 96 ? 6.973 -12.398 -0.283 1.00 86.81 96 THR A CA 1
ATOM 720 C C . THR A 1 96 ? 6.950 -12.388 -1.799 1.00 86.81 96 THR A C 1
ATOM 722 O O . THR A 1 96 ? 7.736 -11.689 -2.438 1.00 86.81 96 THR A O 1
ATOM 725 N N . ALA A 1 97 ? 6.039 -13.164 -2.378 1.00 89.56 97 ALA A N 1
ATOM 726 C CA . ALA A 1 97 ? 5.820 -13.173 -3.811 1.00 89.56 97 ALA A CA 1
ATOM 727 C C . ALA A 1 97 ? 4.534 -12.422 -4.146 1.00 89.56 97 ALA A C 1
ATOM 729 O O . ALA A 1 97 ? 3.500 -12.702 -3.547 1.00 89.56 97 ALA A O 1
ATOM 730 N N . LEU A 1 98 ? 4.602 -11.497 -5.104 1.00 92.62 98 LEU A N 1
ATOM 731 C CA . LEU A 1 98 ? 3.408 -10.894 -5.685 1.00 92.62 98 LEU A CA 1
ATOM 732 C C . LEU A 1 98 ? 2.972 -11.686 -6.914 1.00 92.62 98 LEU A C 1
ATOM 734 O O . LEU A 1 98 ? 3.786 -12.259 -7.646 1.00 92.62 98 LEU A O 1
ATOM 738 N N . LYS A 1 99 ? 1.669 -11.685 -7.169 1.00 94.62 99 LYS A N 1
ATOM 739 C CA . LYS A 1 99 ? 1.080 -12.324 -8.335 1.00 94.62 99 LYS A CA 1
ATOM 740 C C . LYS A 1 99 ? 1.241 -11.417 -9.549 1.00 94.62 99 LYS A C 1
ATOM 742 O O . LYS A 1 99 ? 0.645 -10.347 -9.624 1.00 94.62 99 LYS A O 1
ATOM 747 N N . THR A 1 100 ? 2.032 -11.866 -10.519 1.00 94.06 100 THR A N 1
ATOM 748 C CA . THR A 1 100 ? 2.296 -11.100 -11.740 1.00 94.06 100 THR A CA 1
ATOM 749 C C . THR A 1 100 ? 1.090 -11.055 -12.684 1.00 94.06 100 THR A C 1
ATOM 751 O O . THR A 1 100 ? 0.226 -11.937 -12.686 1.00 94.06 100 THR A O 1
ATOM 754 N N . GLY A 1 101 ? 1.045 -10.008 -13.507 1.00 94.94 101 GLY A N 1
ATOM 755 C CA . GLY A 1 101 ? -0.015 -9.707 -14.463 1.00 94.94 101 GLY A CA 1
ATOM 756 C C . GLY A 1 101 ? -0.904 -8.541 -14.032 1.00 94.94 101 GLY A C 1
ATOM 757 O O . GLY A 1 101 ? -0.696 -7.907 -12.998 1.00 94.94 101 GLY A O 1
ATOM 758 N N . LEU A 1 102 ? -1.927 -8.266 -14.845 1.00 96.38 102 LEU A N 1
ATOM 759 C CA . LEU A 1 102 ? -2.904 -7.221 -14.560 1.00 96.38 102 LEU A CA 1
ATOM 760 C C . LEU A 1 102 ? -3.798 -7.634 -13.384 1.00 96.38 102 LEU A C 1
ATOM 762 O O . LEU A 1 102 ? -4.514 -8.639 -13.449 1.00 96.38 102 LEU A O 1
ATOM 766 N N . ARG A 1 103 ? -3.783 -6.832 -12.324 1.00 95.19 103 ARG A N 1
ATOM 767 C CA . ARG A 1 103 ? -4.633 -6.978 -11.144 1.00 95.19 103 ARG A CA 1
ATOM 768 C C . ARG A 1 103 ? -5.730 -5.928 -11.217 1.00 95.19 103 ARG A C 1
ATOM 770 O O . ARG A 1 103 ? -5.436 -4.739 -11.305 1.00 95.19 103 ARG A O 1
ATOM 777 N N . ALA A 1 104 ? -6.986 -6.371 -11.229 1.00 93.50 104 ALA A N 1
ATOM 778 C CA . ALA A 1 104 ? -8.118 -5.456 -11.146 1.00 93.50 104 ALA A CA 1
ATOM 779 C C . ALA A 1 104 ? -7.998 -4.643 -9.857 1.00 93.50 104 ALA A C 1
ATOM 781 O O . ALA A 1 104 ? -7.685 -5.206 -8.805 1.00 93.50 104 ALA A O 1
ATOM 782 N N . SER A 1 105 ? -8.222 -3.339 -9.958 1.00 92.12 105 SER A N 1
ATOM 783 C CA . SER A 1 105 ? -8.010 -2.454 -8.828 1.00 92.12 105 SER A CA 1
ATOM 784 C C . SER A 1 105 ? -9.022 -1.321 -8.782 1.00 92.12 105 SER A C 1
ATOM 786 O O . SER A 1 105 ? -9.615 -0.954 -9.801 1.00 92.12 105 SER A O 1
ATOM 788 N N . TYR A 1 106 ? -9.241 -0.788 -7.583 1.00 87.81 106 TYR A N 1
ATOM 789 C CA . TYR A 1 106 ? -10.012 0.431 -7.391 1.00 87.81 106 TYR A CA 1
ATOM 790 C C . TYR A 1 106 ? -9.067 1.609 -7.276 1.00 87.81 106 TYR A C 1
ATOM 792 O O . TYR A 1 106 ? -8.362 1.759 -6.282 1.00 87.81 106 TYR A O 1
ATOM 800 N N . ARG A 1 107 ? -9.113 2.469 -8.288 1.00 79.00 107 ARG A N 1
ATOM 801 C CA . ARG A 1 107 ? -8.387 3.735 -8.318 1.00 79.00 107 ARG A CA 1
ATOM 802 C C . ARG A 1 107 ? -9.357 4.886 -8.231 1.00 79.00 107 ARG A C 1
ATOM 804 O O . ARG A 1 107 ? -10.443 4.822 -8.806 1.00 79.00 107 ARG A O 1
ATOM 811 N N . HIS A 1 108 ? -8.937 5.943 -7.545 1.00 67.50 108 HIS A N 1
ATOM 812 C CA . HIS A 1 108 ? -9.666 7.210 -7.491 1.00 67.50 108 HIS A CA 1
ATOM 813 C C . HIS A 1 108 ? -11.137 7.067 -7.081 1.00 67.50 108 HIS A C 1
ATOM 815 O O . HIS A 1 108 ? -11.973 7.877 -7.485 1.00 67.50 108 HIS A O 1
ATOM 821 N N . LEU A 1 109 ? -11.482 6.055 -6.274 1.00 72.12 109 LEU A N 1
ATOM 822 C CA . LEU A 1 109 ? -12.767 6.101 -5.594 1.00 72.12 109 LEU A CA 1
ATOM 823 C C . LEU A 1 109 ? -12.727 7.354 -4.726 1.00 72.12 109 LEU A C 1
ATOM 825 O O . LEU A 1 109 ? -11.859 7.467 -3.870 1.00 72.12 109 LEU A O 1
ATOM 829 N N . GLU A 1 110 ? -13.632 8.301 -4.956 1.00 75.38 110 GLU A N 1
ATOM 830 C CA . GLU A 1 110 ? -13.658 9.583 -4.232 1.00 75.38 110 GLU A CA 1
ATOM 831 C C . GLU A 1 110 ? -13.614 9.364 -2.710 1.00 75.38 110 GLU A C 1
ATOM 833 O O . GLU A 1 110 ? -12.919 10.061 -1.977 1.00 75.38 110 GLU A O 1
ATOM 838 N N . VAL A 1 111 ? -14.276 8.294 -2.263 1.00 76.12 111 VAL A N 1
ATOM 839 C CA . VAL A 1 111 ? -14.325 7.843 -0.870 1.00 76.12 111 VAL A CA 1
ATOM 840 C C . VAL A 1 111 ? -12.970 7.401 -0.295 1.00 76.12 111 VAL A C 1
ATOM 842 O O . VAL A 1 111 ? -12.788 7.416 0.915 1.00 76.12 111 VAL A O 1
ATOM 845 N N . LEU A 1 112 ? -12.038 7.001 -1.157 1.00 82.19 112 LEU A N 1
ATOM 846 C CA . LEU A 1 112 ? -10.689 6.539 -0.834 1.00 82.19 112 LEU A CA 1
ATOM 847 C C . LEU A 1 112 ? -9.624 7.602 -1.127 1.00 82.19 112 LEU A C 1
ATOM 849 O O . LEU A 1 112 ? -8.590 7.622 -0.468 1.00 82.19 112 LEU A O 1
ATOM 853 N N . ALA A 1 113 ? -9.893 8.513 -2.066 1.00 80.75 113 ALA A N 1
ATOM 854 C CA . ALA A 1 113 ? -9.032 9.654 -2.356 1.00 80.75 113 ALA A CA 1
ATOM 855 C C . ALA A 1 113 ? -9.045 10.685 -1.217 1.00 80.75 113 ALA A C 1
ATOM 857 O O . ALA A 1 113 ? -8.031 11.319 -0.949 1.00 80.75 113 ALA A O 1
ATOM 858 N N . GLN A 1 114 ? -10.190 10.856 -0.550 1.00 80.88 114 GLN A N 1
ATOM 859 C CA . GLN A 1 114 ? -10.342 11.720 0.622 1.00 80.88 114 GLN A CA 1
ATOM 860 C C . GLN A 1 114 ? -11.237 11.025 1.657 1.00 80.88 114 GLN A C 1
ATOM 862 O O . GLN A 1 114 ? -12.431 11.340 1.765 1.00 80.88 114 GLN A O 1
ATOM 867 N N . PRO A 1 115 ? -10.697 10.035 2.390 1.00 78.38 115 PRO A N 1
ATOM 868 C CA . PRO A 1 115 ? -11.481 9.292 3.359 1.00 78.38 115 PRO A CA 1
ATOM 869 C C . PRO A 1 115 ? -12.007 10.239 4.436 1.00 78.38 115 PRO A C 1
ATOM 871 O O . PRO A 1 115 ? -11.287 11.075 4.983 1.00 78.38 115 PRO A O 1
ATOM 874 N N . ARG A 1 116 ? -13.303 10.128 4.736 1.00 83.88 116 ARG A N 1
ATOM 875 C CA . ARG A 1 116 ? -13.909 10.937 5.795 1.00 83.88 116 ARG A CA 1
ATOM 876 C C . ARG A 1 116 ? -13.538 10.326 7.135 1.00 83.88 116 ARG A C 1
ATOM 878 O O . ARG A 1 116 ? -13.890 9.176 7.393 1.00 83.88 116 ARG A O 1
ATOM 885 N N . LEU A 1 117 ? -12.884 11.114 7.983 1.00 88.12 117 LEU A N 1
ATOM 886 C CA . LEU A 1 117 ? -12.450 10.645 9.293 1.00 88.12 117 LEU A CA 1
ATOM 887 C C . LEU A 1 117 ? -13.620 10.080 10.115 1.00 88.12 117 LEU A C 1
ATOM 889 O O . LEU A 1 117 ? -14.714 10.650 10.141 1.00 88.12 117 LEU A O 1
ATOM 893 N N . GLY A 1 118 ? -13.379 8.941 10.764 1.00 88.00 118 GLY A N 1
ATOM 894 C CA . GLY A 1 118 ? -14.316 8.253 11.654 1.00 88.00 118 GLY A CA 1
ATOM 895 C C . GLY A 1 118 ? -15.471 7.526 10.956 1.00 88.00 118 GLY A C 1
ATOM 896 O O . GLY A 1 118 ? -16.361 7.015 11.637 1.00 88.00 118 GLY A O 1
ATOM 897 N N . ARG A 1 119 ? -15.500 7.469 9.617 1.00 91.19 1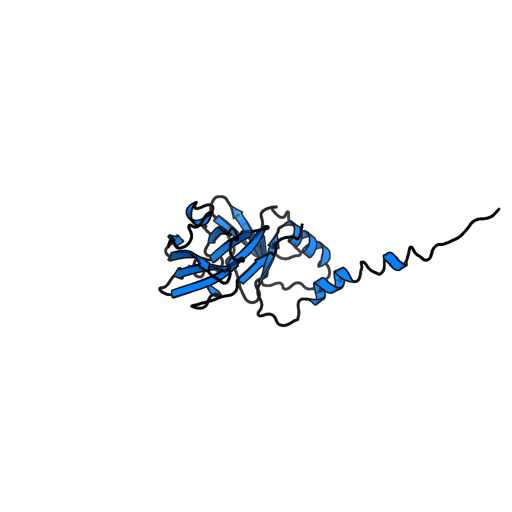19 ARG A N 1
ATOM 898 C CA . ARG A 1 119 ? -16.564 6.792 8.864 1.00 91.19 119 ARG A CA 1
ATOM 899 C C . ARG A 1 119 ? -16.104 5.444 8.318 1.00 91.19 119 ARG A C 1
ATOM 901 O O . ARG A 1 119 ? -15.067 5.354 7.673 1.00 91.19 119 ARG A O 1
ATOM 908 N N . ASP A 1 120 ? -16.940 4.424 8.508 1.00 91.12 120 ASP A N 1
ATOM 909 C CA . ASP A 1 120 ? -16.772 3.136 7.834 1.00 91.12 120 ASP A CA 1
ATOM 910 C C . ASP A 1 120 ? -17.181 3.219 6.364 1.00 91.12 120 ASP A C 1
ATOM 912 O O . ASP A 1 120 ? -18.261 3.714 6.010 1.00 91.12 120 ASP A O 1
ATOM 916 N N . HIS A 1 121 ? -16.329 2.660 5.516 1.00 91.25 121 HIS A N 1
ATOM 917 C CA . HIS A 1 121 ? -16.566 2.487 4.096 1.00 91.25 121 HIS A CA 1
ATOM 918 C C . HIS A 1 121 ? -16.536 1.004 3.751 1.00 91.25 121 HIS A C 1
ATOM 920 O O . HIS A 1 121 ? -15.480 0.383 3.755 1.00 91.25 121 HIS A O 1
ATOM 926 N N . GLU A 1 122 ? -17.706 0.449 3.449 1.00 93.56 122 GLU A N 1
ATOM 927 C CA . GLU A 1 122 ? -17.864 -0.930 2.988 1.00 93.56 122 GLU A CA 1
ATOM 928 C C . GLU A 1 122 ? -17.665 -1.001 1.474 1.00 93.56 122 GLU A C 1
ATOM 930 O O . GLU A 1 122 ? -18.337 -0.305 0.706 1.00 93.56 122 GLU A O 1
ATOM 935 N N . LEU A 1 123 ? -16.740 -1.851 1.048 1.00 92.31 123 LEU A N 1
ATOM 936 C CA . LEU A 1 123 ? -16.306 -2.012 -0.331 1.00 92.31 123 LEU A CA 1
ATOM 937 C C . LEU A 1 123 ? -16.222 -3.501 -0.682 1.00 92.31 123 LEU A C 1
ATOM 939 O O . LEU A 1 123 ? -16.410 -4.401 0.141 1.00 92.31 123 LEU A O 1
ATOM 943 N N . SER A 1 124 ? -15.999 -3.796 -1.955 1.00 91.56 124 SER A N 1
ATOM 944 C CA . SER A 1 124 ? -15.787 -5.163 -2.430 1.00 91.56 124 SER A CA 1
ATOM 945 C C . SER A 1 124 ? -14.668 -5.164 -3.445 1.00 91.56 124 SER A C 1
ATOM 947 O O .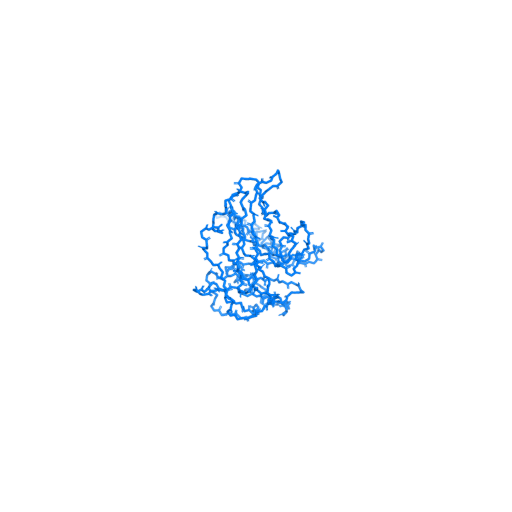 SER A 1 124 ? -14.617 -4.237 -4.233 1.00 91.56 124 SER A O 1
ATOM 949 N N . LEU A 1 125 ? -13.813 -6.183 -3.434 1.00 89.88 125 LEU A N 1
ATOM 950 C CA . LEU A 1 125 ? -12.765 -6.453 -4.411 1.00 89.88 125 LEU A CA 1
ATOM 951 C C . LEU A 1 125 ? -12.961 -7.857 -4.967 1.00 89.88 125 LEU A C 1
ATOM 953 O O . LEU A 1 125 ? -12.774 -8.858 -4.276 1.00 89.88 125 LEU A O 1
ATOM 957 N N . GLY A 1 126 ? -13.418 -7.926 -6.218 1.00 88.06 126 GLY A N 1
ATOM 958 C CA . GLY A 1 126 ? -13.929 -9.170 -6.782 1.00 88.06 126 GLY A CA 1
ATOM 959 C C . GLY A 1 126 ? -15.097 -9.692 -5.942 1.00 88.06 126 GLY A C 1
ATOM 960 O O . GLY A 1 126 ? -16.132 -9.039 -5.830 1.00 88.06 126 GLY A O 1
ATOM 961 N N . THR A 1 127 ? -14.928 -10.868 -5.342 1.00 87.94 127 THR A N 1
ATOM 962 C CA . THR A 1 127 ? -15.923 -11.486 -4.449 1.00 87.94 127 THR A CA 1
ATOM 963 C C . THR A 1 127 ? -15.717 -11.149 -2.972 1.00 87.94 127 THR A C 1
ATOM 965 O O . THR A 1 127 ? -16.571 -11.478 -2.149 1.00 87.94 127 THR A O 1
ATOM 968 N N . SER A 1 128 ? -14.595 -10.525 -2.619 1.00 89.44 128 SER A N 1
ATOM 969 C CA . SER A 1 128 ? -14.209 -10.276 -1.232 1.00 89.44 128 SER A CA 1
ATOM 970 C C . SER A 1 128 ? -14.752 -8.939 -0.757 1.00 89.44 128 SER A C 1
ATOM 972 O O . SER A 1 128 ? -14.541 -7.920 -1.406 1.00 89.44 128 SER A O 1
ATOM 974 N N . ARG A 1 129 ? -15.450 -8.924 0.380 1.00 94.12 129 ARG A N 1
ATOM 975 C CA . ARG A 1 129 ? -15.909 -7.688 1.030 1.00 94.12 129 ARG A CA 1
ATOM 976 C C . ARG A 1 129 ? -14.903 -7.233 2.069 1.00 94.12 129 ARG A C 1
ATOM 978 O O . ARG A 1 129 ? -14.334 -8.069 2.772 1.00 94.12 129 ARG A O 1
ATOM 985 N N . PHE A 1 130 ? -14.737 -5.926 2.180 1.00 94.81 130 PHE A N 1
ATOM 986 C CA . PHE A 1 130 ? -13.898 -5.328 3.201 1.00 94.81 130 PHE A CA 1
ATOM 987 C C . PHE A 1 130 ? -14.435 -3.963 3.611 1.00 94.81 130 PHE A C 1
ATOM 989 O O . PHE A 1 130 ? -15.106 -3.293 2.826 1.00 94.81 130 PHE A O 1
ATOM 996 N N . SER A 1 131 ? -14.096 -3.553 4.824 1.00 94.81 131 SER A N 1
ATOM 997 C CA . SER A 1 131 ? -14.340 -2.216 5.329 1.00 94.81 131 SER A CA 1
ATOM 998 C C . SER A 1 131 ? -13.027 -1.470 5.507 1.00 94.81 131 SER A C 1
ATOM 1000 O O . SER A 1 131 ? -11.977 -2.067 5.753 1.00 94.81 131 SER A O 1
ATOM 1002 N N . ILE A 1 132 ? -13.082 -0.153 5.373 1.00 94.69 132 ILE A N 1
ATOM 1003 C CA . ILE A 1 132 ? -11.988 0.739 5.731 1.00 94.69 132 ILE A CA 1
ATOM 1004 C C . ILE A 1 132 ? -12.550 1.919 6.512 1.00 94.69 132 ILE A C 1
ATOM 1006 O O . ILE A 1 132 ? -13.545 2.528 6.114 1.00 94.69 132 ILE A O 1
ATOM 1010 N N . ARG A 1 133 ? -11.902 2.234 7.627 1.00 95.38 133 ARG A N 1
ATOM 1011 C CA . ARG A 1 133 ? -12.106 3.453 8.399 1.00 95.38 133 ARG A CA 1
ATOM 1012 C C . ARG A 1 133 ? -10.761 4.131 8.555 1.00 95.38 133 ARG A C 1
ATOM 1014 O O . ARG A 1 133 ? -9.782 3.483 8.910 1.00 95.38 133 ARG A O 1
ATOM 1021 N N . VAL A 1 134 ? -10.737 5.430 8.307 1.00 95.06 134 VAL A N 1
ATOM 1022 C CA . VAL A 1 134 ? -9.579 6.273 8.600 1.00 95.06 134 VAL A CA 1
ATOM 1023 C C . VAL A 1 134 ? -9.956 7.167 9.766 1.00 95.06 134 VAL A C 1
ATOM 1025 O O . VAL A 1 134 ? -11.045 7.740 9.767 1.00 95.06 134 VAL A O 1
ATOM 1028 N N . GLU A 1 135 ? -9.111 7.254 10.779 1.00 95.38 135 GLU A N 1
ATOM 1029 C CA . GLU A 1 135 ? -9.379 8.018 11.993 1.00 95.38 135 GLU A CA 1
ATOM 1030 C C . GLU A 1 135 ? -8.117 8.744 12.448 1.00 95.38 135 GLU A C 1
ATOM 1032 O O . GLU A 1 135 ? -7.017 8.203 12.393 1.00 95.38 135 GLU A O 1
ATOM 1037 N N . GLU A 1 136 ? -8.268 9.985 12.900 1.00 95.19 136 GLU A N 1
ATOM 1038 C CA . GLU A 1 136 ? -7.188 10.674 13.593 1.00 95.19 136 GLU A CA 1
ATOM 1039 C C . GLU A 1 136 ? -7.211 10.266 15.067 1.00 95.19 136 GLU A C 1
ATOM 1041 O O . GLU A 1 136 ? -8.195 10.477 15.776 1.00 95.19 136 GLU A O 1
ATOM 1046 N N . THR A 1 137 ? -6.114 9.678 15.529 1.00 94.44 137 THR A N 1
ATOM 1047 C CA . THR A 1 137 ? -5.917 9.238 16.911 1.00 94.44 137 THR A CA 1
ATOM 1048 C C . THR A 1 137 ? -4.860 10.113 17.590 1.00 94.44 137 THR A C 1
ATOM 1050 O O . THR A 1 137 ? -4.102 10.801 16.905 1.00 94.44 137 THR A O 1
ATOM 1053 N N . PRO A 1 138 ? -4.698 10.053 18.926 1.00 94.94 138 PRO A N 1
ATOM 1054 C CA . PRO A 1 138 ? -3.634 10.793 19.610 1.00 94.94 138 PRO A CA 1
ATOM 1055 C C . PRO A 1 138 ? -2.206 10.461 19.146 1.00 94.94 138 PRO A C 1
ATOM 1057 O O . PRO A 1 138 ? -1.284 11.211 19.457 1.00 94.94 138 PRO A O 1
ATOM 1060 N N . VAL A 1 139 ? -2.006 9.333 18.453 1.00 91.56 139 VAL A N 1
ATOM 1061 C CA . VAL A 1 139 ? -0.690 8.867 17.988 1.00 91.56 139 VAL A CA 1
ATOM 1062 C C . VAL A 1 139 ? -0.494 9.005 16.475 1.00 91.56 139 VAL A C 1
ATOM 1064 O O . VAL A 1 139 ? 0.603 8.728 15.998 1.00 91.56 139 VAL A O 1
ATOM 1067 N N . GLY A 1 140 ? -1.512 9.446 15.727 1.00 93.75 140 GLY A N 1
ATOM 1068 C CA . GLY A 1 140 ? -1.432 9.622 14.277 1.00 93.75 140 GLY A CA 1
ATOM 1069 C C . GLY A 1 140 ? -2.714 9.272 13.527 1.00 93.75 140 GLY A C 1
ATOM 1070 O O . GLY A 1 140 ? -3.754 9.006 14.133 1.00 93.75 140 GLY A O 1
ATOM 1071 N N . ILE A 1 141 ? -2.627 9.246 12.198 1.00 94.19 141 ILE A N 1
ATOM 1072 C CA . ILE A 1 141 ? -3.708 8.789 11.319 1.00 94.19 141 ILE A CA 1
ATOM 1073 C C . ILE A 1 141 ? -3.716 7.259 11.285 1.00 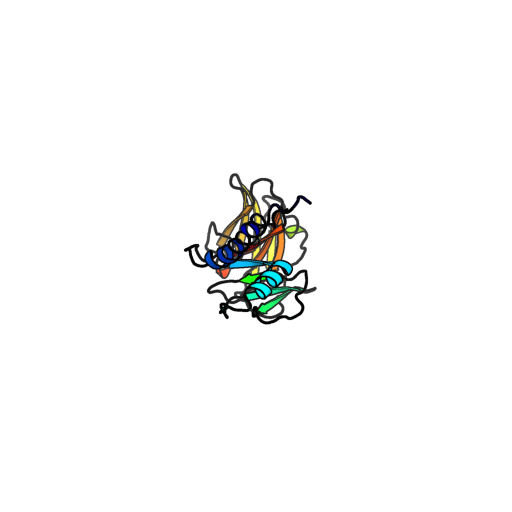94.19 141 ILE A C 1
ATOM 1075 O O . ILE A 1 141 ? -2.787 6.628 10.768 1.00 94.19 141 ILE A O 1
ATOM 1079 N N . GLU A 1 142 ? -4.768 6.674 11.851 1.00 95.62 142 GLU A N 1
ATOM 1080 C CA . GLU A 1 142 ? -5.021 5.241 11.878 1.00 95.62 142 GLU A CA 1
ATOM 1081 C C . GLU A 1 142 ? -5.906 4.811 10.703 1.00 95.62 142 GLU A C 1
ATOM 1083 O O . GLU A 1 142 ? -6.936 5.415 10.410 1.00 95.62 142 GLU A O 1
ATOM 1088 N N . TYR A 1 143 ? -5.515 3.714 10.066 1.00 96.00 143 TYR A N 1
ATOM 1089 C CA . TYR A 1 143 ? -6.283 2.976 9.077 1.00 96.00 143 TYR A CA 1
ATOM 1090 C C . TYR A 1 143 ? -6.751 1.666 9.698 1.00 96.00 143 TYR A C 1
ATOM 1092 O O . TYR A 1 143 ? -5.935 0.772 9.917 1.00 96.00 143 TYR A O 1
ATOM 1100 N N . ALA A 1 144 ? -8.050 1.532 9.955 1.00 96.38 144 ALA A N 1
ATOM 1101 C CA . ALA A 1 144 ? -8.678 0.297 10.401 1.00 96.38 144 ALA A CA 1
ATOM 1102 C C . ALA A 1 144 ? -9.347 -0.403 9.214 1.00 96.38 144 ALA A C 1
ATOM 1104 O O . ALA A 1 144 ? -10.325 0.085 8.647 1.00 96.38 144 ALA A O 1
ATOM 1105 N N . ILE A 1 145 ? -8.808 -1.558 8.837 1.00 96.00 145 ILE A N 1
ATOM 1106 C CA . ILE A 1 145 ? -9.256 -2.351 7.695 1.00 96.00 145 ILE A CA 1
ATOM 1107 C C . ILE A 1 145 ? -9.928 -3.617 8.222 1.00 96.00 145 ILE A C 1
ATOM 1109 O O . ILE A 1 145 ? -9.312 -4.399 8.948 1.00 96.00 145 ILE A O 1
ATOM 1113 N N . GLY A 1 146 ? -11.193 -3.825 7.865 1.00 95.06 146 GLY A N 1
ATOM 1114 C CA . GLY A 1 146 ? -11.967 -4.999 8.250 1.00 95.06 146 GLY A CA 1
ATOM 1115 C C . GLY A 1 146 ? -12.128 -5.981 7.096 1.00 95.06 146 GLY A C 1
ATOM 1116 O O . GLY A 1 146 ? -12.606 -5.611 6.031 1.00 95.06 146 GLY A O 1
ATOM 1117 N N . TYR A 1 147 ? -11.787 -7.251 7.292 1.00 93.31 147 TYR A N 1
ATOM 1118 C CA . TYR A 1 147 ? -12.134 -8.334 6.363 1.00 93.31 147 TYR A CA 1
ATOM 1119 C C . TYR A 1 147 ? -12.109 -9.682 7.089 1.00 93.31 147 TYR A C 1
ATOM 1121 O O . TYR A 1 147 ? -11.429 -9.856 8.098 1.00 93.31 147 TYR A O 1
ATOM 1129 N N . GLY A 1 148 ? -12.893 -10.653 6.610 1.00 89.38 148 GLY A N 1
ATOM 1130 C CA . GLY A 1 148 ? -12.962 -11.983 7.235 1.00 89.38 148 GLY A CA 1
ATOM 1131 C C . GLY A 1 148 ? -13.424 -11.972 8.703 1.00 89.38 148 GLY A C 1
ATOM 1132 O O . GLY A 1 148 ? -13.084 -12.879 9.457 1.00 89.38 148 GLY A O 1
ATOM 1133 N N . GLY A 1 149 ? -14.162 -10.937 9.124 1.00 90.62 149 GLY A N 1
ATOM 1134 C CA . GLY A 1 149 ? -14.593 -10.749 10.515 1.00 90.62 149 GLY A CA 1
ATOM 1135 C C . GLY A 1 149 ? -13.480 -10.318 11.478 1.00 90.62 149 GLY A C 1
ATOM 1136 O O . GLY A 1 149 ? -13.680 -10.381 12.688 1.00 90.62 149 GLY A O 1
ATOM 1137 N N . GLN A 1 150 ? -12.318 -9.914 10.963 1.00 94.75 150 GLN A N 1
ATOM 1138 C CA . GLN A 1 150 ? -11.186 -9.397 11.731 1.00 94.75 150 GLN A CA 1
ATOM 1139 C C . GLN A 1 150 ? -10.898 -7.947 11.338 1.00 94.75 150 GLN A C 1
ATOM 1141 O O . GLN A 1 150 ? -11.218 -7.535 10.223 1.00 94.75 150 GLN A O 1
ATOM 1146 N N . THR A 1 151 ? -10.260 -7.207 12.247 1.00 95.38 151 THR A N 1
ATOM 1147 C CA . THR A 1 151 ? -9.808 -5.831 12.016 1.00 95.38 151 THR A CA 1
ATOM 1148 C C . THR A 1 151 ? -8.292 -5.745 12.145 1.00 95.38 151 THR A C 1
ATOM 1150 O O . THR A 1 151 ? -7.696 -6.269 13.092 1.00 95.38 151 THR A O 1
ATOM 1153 N N . TYR A 1 152 ? -7.685 -5.049 11.192 1.00 95.81 152 TYR A N 1
ATOM 1154 C CA . TYR A 1 152 ? -6.253 -4.829 11.060 1.00 95.81 152 TYR A CA 1
ATOM 1155 C C . TYR A 1 152 ? -6.018 -3.324 11.055 1.00 95.81 152 TYR A C 1
ATOM 1157 O O . TYR A 1 152 ? -6.611 -2.623 10.238 1.00 95.81 152 TYR A O 1
ATOM 1165 N N . THR A 1 153 ? -5.202 -2.822 11.977 1.00 95.81 153 THR A N 1
ATOM 1166 C CA . THR A 1 153 ? -4.953 -1.387 12.124 1.00 95.81 153 THR A CA 1
ATOM 1167 C C . THR A 1 153 ? -3.520 -1.019 11.762 1.00 95.81 153 THR A C 1
ATOM 1169 O O . THR A 1 153 ? -2.591 -1.803 11.976 1.00 95.81 153 THR A O 1
ATOM 1172 N N . TYR A 1 154 ? -3.340 0.178 11.206 1.00 95.94 154 TYR A N 1
ATOM 1173 C CA . TYR A 1 154 ? -2.047 0.752 10.830 1.00 95.94 154 TYR A CA 1
ATOM 1174 C C . TYR A 1 154 ? -2.024 2.227 11.209 1.00 95.94 154 TYR A C 1
ATOM 1176 O O . TYR A 1 154 ? -2.966 2.937 10.881 1.00 95.94 154 TYR A O 1
ATOM 1184 N N . VAL A 1 155 ? -0.949 2.705 11.832 1.00 94.81 155 VAL A N 1
ATOM 1185 C CA . VAL A 1 155 ? -0.727 4.143 12.052 1.00 94.81 155 VAL A CA 1
ATOM 1186 C C . VAL A 1 155 ? 0.332 4.595 11.056 1.00 94.81 155 VAL A C 1
ATOM 1188 O O . VAL A 1 155 ? 1.479 4.163 11.154 1.00 94.81 155 VAL A O 1
ATOM 1191 N N . LEU A 1 156 ? -0.065 5.390 10.060 1.00 93.19 156 LEU A N 1
ATOM 1192 C CA . LEU A 1 156 ? 0.766 5.662 8.874 1.00 93.19 156 LEU A CA 1
ATOM 1193 C C . LEU A 1 156 ? 1.308 7.090 8.813 1.00 93.19 156 LEU A C 1
ATOM 1195 O O . LEU A 1 156 ? 2.237 7.368 8.061 1.00 93.19 156 LEU A O 1
ATOM 1199 N N . ALA A 1 157 ? 0.725 8.009 9.576 1.00 91.31 157 ALA A N 1
ATOM 1200 C CA . ALA A 1 157 ? 1.054 9.422 9.479 1.00 91.31 157 ALA A CA 1
ATOM 1201 C C . ALA A 1 157 ? 0.917 10.114 10.838 1.00 91.31 157 ALA A C 1
ATOM 1203 O O . ALA A 1 157 ? 0.143 9.642 11.676 1.00 91.31 157 ALA A O 1
ATOM 1204 N N . PRO A 1 158 ? 1.624 11.231 11.072 1.00 92.00 158 PRO A N 1
ATOM 1205 C CA . PRO A 1 158 ? 1.391 12.056 12.249 1.00 92.00 158 PRO A CA 1
ATOM 1206 C C . PRO A 1 158 ? -0.016 12.671 12.235 1.00 92.00 158 PRO A C 1
ATOM 1208 O O . PRO A 1 158 ? -0.694 12.724 11.212 1.00 92.00 158 PRO A O 1
ATOM 1211 N N . VAL A 1 159 ? -0.451 13.148 13.399 1.00 91.81 159 VAL A N 1
ATOM 1212 C CA . VAL A 1 159 ? -1.722 13.868 13.573 1.00 91.81 159 VAL A CA 1
ATOM 1213 C C . VAL A 1 159 ? -1.778 15.079 12.637 1.00 91.81 159 VAL A C 1
ATOM 1215 O O . VAL A 1 159 ? -0.790 15.804 12.517 1.00 91.81 159 VAL A O 1
ATOM 1218 N N . GLY A 1 160 ? -2.929 15.308 12.000 1.00 90.25 160 GLY A N 1
ATOM 1219 C CA . GLY A 1 160 ? -3.145 16.404 11.056 1.00 90.25 160 GLY A CA 1
ATOM 1220 C C . GLY A 1 160 ? -2.672 16.143 9.626 1.00 90.25 160 GLY A C 1
ATOM 1221 O O . GLY A 1 160 ? -2.971 16.963 8.759 1.00 90.25 160 GLY A O 1
ATOM 1222 N N . ALA A 1 161 ? -1.984 15.028 9.360 1.00 91.38 161 ALA A N 1
ATOM 1223 C CA . ALA A 1 161 ? -1.507 14.723 8.019 1.00 91.38 161 ALA A CA 1
ATOM 1224 C C . ALA A 1 161 ? -2.648 14.326 7.073 1.00 91.38 161 ALA A C 1
ATOM 1226 O O . ALA A 1 161 ? -3.504 13.495 7.391 1.00 91.38 161 ALA A O 1
ATOM 1227 N N . SER A 1 162 ? -2.625 14.876 5.864 1.00 90.19 162 SER A N 1
ATOM 1228 C CA . SER A 1 162 ? -3.451 14.411 4.757 1.00 90.19 162 SER A CA 1
ATOM 1229 C C . SER A 1 162 ? -2.966 13.058 4.232 1.00 90.19 162 SER A C 1
ATOM 1231 O O . SER A 1 162 ? -1.774 12.779 4.101 1.00 90.19 162 SER A O 1
ATOM 1233 N N . THR A 1 163 ? -3.921 12.174 3.959 1.00 92.50 163 THR A N 1
ATOM 1234 C CA . THR A 1 163 ? -3.644 10.827 3.462 1.00 92.50 163 THR A CA 1
ATOM 1235 C C . THR A 1 163 ? -4.697 10.429 2.435 1.00 92.50 163 THR A C 1
ATOM 1237 O O . THR A 1 163 ? -5.835 10.907 2.484 1.00 92.50 163 THR A O 1
ATOM 1240 N N . SER A 1 164 ? -4.323 9.567 1.495 1.00 92.50 164 SER A N 1
ATOM 1241 C CA . SER A 1 164 ? -5.223 9.051 0.469 1.00 92.50 164 SER A CA 1
ATOM 1242 C C . SER A 1 164 ? -4.867 7.616 0.094 1.00 92.50 164 SER A C 1
ATOM 1244 O O . SER A 1 164 ? -3.700 7.236 0.046 1.00 92.50 164 SER A O 1
ATOM 1246 N N . VAL A 1 165 ? -5.879 6.799 -0.185 1.00 93.31 165 VAL A N 1
ATOM 1247 C CA . VAL A 1 165 ? -5.689 5.458 -0.741 1.00 93.31 165 VAL A CA 1
ATOM 1248 C C . VAL A 1 165 ? -5.698 5.575 -2.261 1.00 93.31 165 VAL A C 1
ATOM 1250 O O . VAL A 1 165 ? -6.731 5.852 -2.877 1.00 93.31 165 VAL A O 1
ATOM 1253 N N . VAL A 1 166 ? -4.533 5.364 -2.863 1.00 91.50 166 VAL A N 1
ATOM 1254 C CA . VAL A 1 166 ? -4.300 5.530 -4.303 1.00 91.50 166 VAL A CA 1
ATOM 1255 C C . VAL A 1 166 ? -4.806 4.326 -5.081 1.00 91.50 166 VAL A C 1
ATOM 1257 O O . VAL A 1 166 ? -5.380 4.470 -6.165 1.00 91.50 166 VAL A O 1
ATOM 1260 N N . ASP A 1 167 ? -4.583 3.134 -4.530 1.00 93.31 167 ASP A N 1
ATOM 1261 C CA . ASP A 1 167 ? -4.935 1.880 -5.177 1.00 93.31 167 ASP A CA 1
ATOM 1262 C C . ASP A 1 167 ? -5.343 0.818 -4.154 1.00 93.31 167 ASP A C 1
ATOM 1264 O O . ASP A 1 167 ? -4.747 0.712 -3.078 1.00 93.31 167 ASP A O 1
ATOM 1268 N N . VAL A 1 168 ? -6.340 0.012 -4.524 1.00 95.12 168 VAL A N 1
ATOM 12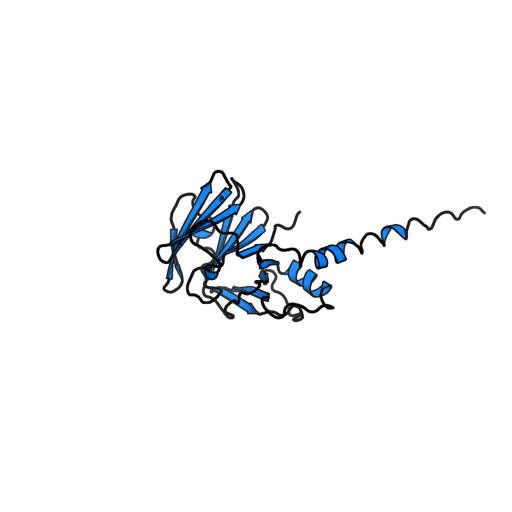69 C CA . VAL A 1 168 ? -6.746 -1.191 -3.788 1.00 95.12 168 VAL A CA 1
ATOM 1270 C C . VAL A 1 168 ? -6.825 -2.359 -4.755 1.00 95.12 168 VAL A C 1
ATOM 1272 O O . VAL A 1 168 ? -7.646 -2.346 -5.676 1.00 95.12 168 VAL A O 1
ATOM 1275 N N . ALA A 1 169 ? -5.996 -3.375 -4.541 1.00 95.38 169 ALA A N 1
ATOM 1276 C CA . ALA A 1 169 ? -5.896 -4.553 -5.398 1.00 95.38 169 ALA A CA 1
ATOM 1277 C C . ALA A 1 169 ? -5.510 -5.787 -4.578 1.00 95.38 169 ALA A C 1
ATOM 1279 O O . ALA A 1 169 ? -4.980 -5.663 -3.490 1.00 95.38 169 ALA A O 1
ATOM 1280 N N . ASP A 1 170 ? -5.740 -6.978 -5.119 1.00 95.88 170 ASP A N 1
ATOM 1281 C CA . ASP A 1 170 ? -5.228 -8.235 -4.560 1.00 95.88 170 ASP A CA 1
ATOM 1282 C C . ASP A 1 170 ? -3.877 -8.478 -5.238 1.00 95.88 170 ASP A C 1
ATOM 1284 O O . ASP A 1 170 ? -3.835 -8.963 -6.373 1.00 95.88 170 ASP A O 1
ATOM 1288 N N . LEU A 1 171 ? -2.781 -8.017 -4.642 1.00 96.00 171 LEU A N 1
ATOM 1289 C CA . LEU A 1 171 ? -1.461 -7.983 -5.274 1.00 96.00 171 LEU A CA 1
ATOM 1290 C C . LEU A 1 171 ? -0.725 -9.313 -5.140 1.00 96.00 171 LEU A C 1
ATOM 1292 O O . LEU A 1 171 ? 0.021 -9.682 -6.049 1.00 96.00 171 LEU A O 1
ATOM 1296 N N . ASP A 1 172 ? -0.936 -10.047 -4.051 1.00 94.50 172 ASP A N 1
ATOM 1297 C CA . ASP A 1 172 ? -0.275 -11.332 -3.799 1.00 94.50 172 ASP A CA 1
ATOM 1298 C C . ASP A 1 172 ? -1.133 -12.565 -4.138 1.00 94.50 172 ASP A C 1
ATOM 1300 O O . ASP A 1 172 ? -0.614 -13.679 -4.243 1.00 94.50 172 ASP A O 1
ATOM 1304 N N . GLY A 1 173 ? -2.406 -12.368 -4.486 1.00 93.62 173 GLY A N 1
ATOM 1305 C CA . GLY A 1 173 ? -3.280 -13.409 -5.020 1.00 93.62 173 GLY A CA 1
ATOM 1306 C C . GLY A 1 173 ? -4.025 -14.209 -3.959 1.00 93.62 173 GLY A C 1
ATOM 1307 O O . GLY A 1 173 ? -4.514 -15.301 -4.273 1.00 93.62 173 GLY A O 1
ATOM 1308 N N . ASP A 1 174 ? -4.103 -13.710 -2.731 1.00 93.44 174 ASP A N 1
ATOM 1309 C CA . ASP A 1 174 ? -4.770 -14.366 -1.613 1.00 93.44 174 ASP A CA 1
ATOM 1310 C C . ASP A 1 174 ? -6.281 -14.052 -1.517 1.00 93.44 174 ASP A C 1
ATOM 1312 O O . ASP A 1 174 ? -6.986 -14.599 -0.662 1.00 93.44 174 ASP A O 1
ATOM 1316 N N . ASN A 1 175 ? -6.798 -13.247 -2.453 1.00 92.50 175 ASN A N 1
ATOM 1317 C CA . ASN A 1 175 ? -8.169 -12.731 -2.509 1.00 92.50 175 ASN A CA 1
ATOM 1318 C C . ASN A 1 175 ? -8.535 -11.774 -1.363 1.00 92.50 175 ASN A C 1
ATOM 1320 O O . ASN A 1 175 ? -9.720 -11.629 -1.043 1.00 92.50 175 ASN A O 1
ATOM 1324 N N . ARG A 1 176 ? -7.567 -11.109 -0.741 1.00 93.44 176 ARG A N 1
ATOM 1325 C CA . ARG A 1 176 ? -7.792 -10.025 0.216 1.00 93.44 176 ARG A CA 1
ATOM 1326 C C . ARG A 1 176 ? -7.322 -8.689 -0.376 1.00 93.44 176 ARG A C 1
ATOM 1328 O O . ARG A 1 176 ? -6.603 -8.668 -1.371 1.00 93.44 176 ARG A O 1
ATOM 1335 N N . PRO A 1 177 ? -7.831 -7.557 0.141 1.00 94.94 177 PRO A N 1
ATOM 1336 C CA . PRO A 1 177 ? -7.435 -6.252 -0.363 1.00 94.94 177 PRO A CA 1
ATOM 1337 C C . PRO A 1 177 ? -6.058 -5.859 0.175 1.00 94.94 177 PRO A C 1
ATOM 1339 O O . PRO A 1 177 ? -5.845 -5.821 1.386 1.00 94.94 177 PRO A O 1
ATOM 1342 N N . ASP A 1 178 ? -5.168 -5.487 -0.733 1.00 95.69 178 ASP A N 1
ATOM 1343 C CA . ASP A 1 178 ? -3.915 -4.801 -0.453 1.00 95.69 178 ASP A CA 1
ATOM 1344 C C . ASP A 1 178 ? -4.030 -3.333 -0.869 1.00 95.69 178 ASP A C 1
ATOM 1346 O O . ASP A 1 178 ? -4.795 -2.984 -1.775 1.00 95.69 178 ASP A O 1
ATOM 1350 N N . PHE A 1 179 ? -3.274 -2.463 -0.201 1.00 95.31 179 PHE A N 1
ATOM 1351 C CA . PHE A 1 179 ? -3.451 -1.015 -0.302 1.00 95.31 179 PHE A CA 1
ATOM 1352 C C . PHE A 1 179 ? -2.141 -0.310 -0.634 1.00 95.31 179 PHE A C 1
ATOM 1354 O O . PHE A 1 179 ? -1.107 -0.593 -0.026 1.00 95.31 179 PHE A O 1
ATOM 1361 N N . LEU A 1 180 ? -2.220 0.660 -1.545 1.00 94.88 180 LEU A N 1
ATOM 1362 C CA . LEU A 1 180 ? -1.231 1.725 -1.686 1.00 94.88 180 LEU A CA 1
ATOM 1363 C C . LEU A 1 180 ? -1.802 3.001 -1.075 1.00 94.88 180 LEU A C 1
ATOM 1365 O O . LEU A 1 180 ? -2.829 3.505 -1.535 1.00 94.88 180 LEU A O 1
ATOM 1369 N N . VAL A 1 181 ? -1.142 3.499 -0.033 1.00 94.69 181 VAL A N 1
ATOM 1370 C CA . VAL A 1 181 ? -1.552 4.698 0.701 1.00 94.69 181 VAL A CA 1
ATOM 1371 C C . VAL A 1 181 ? -0.499 5.773 0.510 1.00 94.69 181 VAL A C 1
ATOM 1373 O O . VAL A 1 181 ? 0.657 5.567 0.867 1.00 94.69 181 VAL A O 1
ATOM 1376 N N . GLU A 1 182 ? -0.904 6.916 -0.024 1.00 93.12 182 GLU A N 1
ATOM 1377 C CA . GLU A 1 182 ? -0.093 8.126 -0.039 1.00 93.12 182 GLU A CA 1
ATOM 1378 C C . GLU A 1 182 ? -0.393 8.956 1.206 1.00 93.12 182 GLU A C 1
ATOM 1380 O O . GLU A 1 182 ? -1.542 9.141 1.616 1.00 93.12 182 GLU A O 1
ATOM 1385 N N . VAL A 1 183 ? 0.671 9.457 1.804 1.00 90.94 183 VAL A N 1
ATOM 1386 C CA . VAL A 1 183 ? 0.693 10.366 2.941 1.00 90.94 183 VAL A CA 1
ATOM 1387 C C . VAL A 1 183 ? 1.473 11.603 2.507 1.00 90.94 183 VAL A C 1
ATOM 1389 O O . VAL A 1 183 ? 2.249 11.538 1.552 1.00 90.94 183 VAL A O 1
ATOM 1392 N N . GLU A 1 184 ? 1.235 12.729 3.179 1.00 85.69 184 GLU A N 1
ATOM 1393 C CA . GLU A 1 184 ? 1.969 13.987 3.002 1.00 85.69 184 GLU A CA 1
ATOM 1394 C C . GLU A 1 184 ? 3.444 13.836 2.595 1.00 85.69 184 GLU A C 1
ATOM 1396 O O . GLU A 1 184 ? 4.146 12.882 2.950 1.00 85.69 184 GLU A O 1
ATOM 1401 N N . ASP A 1 185 ? 3.903 14.818 1.819 1.00 82.56 185 ASP A N 1
ATOM 1402 C CA . ASP A 1 185 ? 5.258 14.894 1.272 1.00 82.56 185 ASP A CA 1
ATOM 1403 C C . ASP A 1 185 ? 5.632 13.735 0.324 1.00 82.56 185 ASP A C 1
ATOM 1405 O O . ASP A 1 185 ? 6.804 13.443 0.110 1.00 82.56 185 ASP A O 1
ATOM 1409 N N . ASN A 1 186 ? 4.636 13.114 -0.322 1.00 82.94 186 ASN A N 1
ATOM 1410 C CA . ASN A 1 186 ? 4.794 11.983 -1.251 1.00 82.94 186 ASN A CA 1
ATOM 1411 C C . ASN A 1 186 ? 5.312 10.695 -0.588 1.00 82.94 186 ASN A C 1
ATOM 1413 O O . ASN A 1 186 ? 5.880 9.832 -1.263 1.00 82.94 186 ASN A O 1
ATOM 1417 N N . THR A 1 187 ? 5.101 10.533 0.720 1.00 90.81 187 THR A N 1
ATOM 1418 C CA . THR A 1 187 ? 5.390 9.258 1.383 1.00 90.81 187 THR A CA 1
ATOM 1419 C C . THR A 1 187 ? 4.363 8.222 0.934 1.00 90.81 187 THR A C 1
ATOM 1421 O O . THR A 1 187 ? 3.162 8.458 1.032 1.00 90.81 187 THR A O 1
ATOM 1424 N N . THR A 1 188 ? 4.807 7.062 0.450 1.00 93.31 188 THR A N 1
ATOM 1425 C CA . THR A 1 188 ? 3.903 5.992 -0.006 1.00 93.31 188 THR A CA 1
ATOM 1426 C C . THR A 1 188 ? 4.105 4.723 0.806 1.00 93.31 188 THR A C 1
ATOM 1428 O O . THR A 1 188 ? 5.221 4.225 0.922 1.00 93.31 188 THR A O 1
ATOM 1431 N N . TYR A 1 189 ? 3.017 4.146 1.307 1.00 94.62 189 TYR A N 1
ATOM 1432 C CA . TYR A 1 189 ? 3.012 2.876 2.023 1.00 94.62 189 TYR A CA 1
ATOM 1433 C C . TYR A 1 189 ? 2.325 1.782 1.215 1.00 94.62 189 TYR A C 1
ATOM 1435 O O . TYR A 1 189 ? 1.253 1.986 0.645 1.00 94.62 189 TYR A O 1
ATOM 1443 N N . LEU A 1 190 ? 2.910 0.586 1.242 1.00 95.12 190 LEU A N 1
ATOM 1444 C CA . LEU A 1 190 ? 2.260 -0.647 0.813 1.00 95.12 190 LEU A CA 1
ATOM 1445 C C . LEU A 1 190 ? 1.779 -1.422 2.036 1.00 95.12 190 LEU A C 1
ATOM 1447 O O . LEU A 1 190 ? 2.572 -1.734 2.929 1.00 95.12 190 LEU A O 1
ATOM 1451 N N . LEU A 1 191 ? 0.505 -1.802 2.042 1.00 95.75 191 LEU A N 1
ATOM 1452 C CA . LEU A 1 191 ? -0.091 -2.657 3.064 1.00 95.75 191 LEU A CA 1
ATOM 1453 C C . LEU A 1 191 ? -0.529 -3.970 2.411 1.00 95.75 191 LEU A C 1
ATOM 1455 O O . LEU A 1 191 ? -1.545 -3.995 1.719 1.00 95.75 191 LEU A O 1
ATOM 1459 N N . LEU A 1 192 ? 0.229 -5.051 2.624 1.00 95.00 192 LEU A N 1
ATOM 1460 C CA . LEU A 1 192 ? -0.191 -6.392 2.221 1.00 95.00 192 LEU A CA 1
ATOM 1461 C C . LEU A 1 192 ? -0.991 -7.056 3.335 1.00 95.00 192 LEU A C 1
ATOM 1463 O O . LEU A 1 192 ? -0.524 -7.216 4.469 1.00 95.00 192 LEU A O 1
ATOM 1467 N N . SER A 1 193 ? -2.186 -7.504 2.985 1.00 93.25 193 SER A N 1
ATOM 1468 C CA . SER A 1 193 ? -3.100 -8.201 3.883 1.00 93.25 193 SER A CA 1
ATOM 1469 C C . SER A 1 193 ? -2.543 -9.548 4.365 1.00 93.25 193 SER A C 1
ATOM 1471 O O . SER A 1 193 ? -2.758 -9.925 5.520 1.00 93.25 193 SER A O 1
ATOM 1473 N N . THR A 1 194 ? -1.735 -10.246 3.556 1.00 90.94 194 THR A N 1
ATOM 1474 C CA . THR A 1 194 ? -1.039 -11.484 3.967 1.00 90.94 194 THR A CA 1
ATOM 1475 C C . THR A 1 194 ? -0.045 -11.306 5.103 1.00 90.94 194 THR A C 1
ATOM 1477 O O . THR A 1 194 ? 0.214 -12.262 5.840 1.00 90.94 194 THR A O 1
ATOM 1480 N N . LYS A 1 195 ? 0.517 -10.106 5.264 1.00 90.38 195 LYS A N 1
ATOM 1481 C CA . LYS A 1 195 ? 1.495 -9.792 6.314 1.00 90.38 195 LYS A CA 1
ATOM 1482 C C . LYS A 1 195 ? 0.847 -9.237 7.579 1.00 90.38 195 LYS A C 1
ATOM 1484 O O . LYS A 1 195 ? 1.516 -9.140 8.609 1.00 90.38 195 LYS A O 1
ATOM 1489 N N . ALA A 1 196 ? -0.440 -8.914 7.512 1.00 91.44 196 ALA A N 1
ATOM 1490 C CA . ALA A 1 196 ? -1.190 -8.335 8.607 1.00 91.44 196 ALA A CA 1
ATOM 1491 C C . ALA A 1 196 ? -1.587 -9.385 9.658 1.00 91.44 196 ALA A C 1
ATOM 1493 O O . ALA A 1 196 ? -1.938 -10.528 9.353 1.00 91.44 196 ALA A O 1
ATOM 1494 N N . LYS A 1 197 ? -1.588 -8.969 10.921 1.00 92.25 197 LYS A N 1
ATOM 1495 C CA . LYS A 1 197 ? -2.137 -9.707 12.064 1.00 92.25 197 LYS A CA 1
ATOM 1496 C C . LYS A 1 197 ? -3.275 -8.895 12.684 1.00 92.25 197 LYS A C 1
ATOM 1498 O O . LYS A 1 197 ? -3.226 -7.669 12.608 1.00 92.25 197 LYS A O 1
ATOM 1503 N N . PRO A 1 198 ? -4.285 -9.529 13.305 1.00 90.38 198 PRO A N 1
ATOM 1504 C CA . PRO A 1 198 ? -5.326 -8.785 14.008 1.00 90.38 198 PRO A CA 1
ATOM 1505 C C . PRO A 1 198 ? -4.727 -7.786 15.010 1.00 90.38 198 PRO A C 1
ATOM 1507 O O . PRO A 1 198 ? -3.825 -8.143 15.773 1.00 90.38 198 PRO A O 1
ATOM 1510 N N . GLY A 1 199 ? -5.226 -6.548 15.000 1.00 89.44 199 GLY A N 1
ATOM 1511 C CA . GLY A 1 199 ? -4.663 -5.432 15.767 1.00 89.44 199 GLY A CA 1
ATOM 1512 C C . GLY A 1 199 ? -3.657 -4.589 14.977 1.00 89.44 199 GLY A C 1
ATOM 1513 O O . GLY A 1 199 ? -3.764 -4.481 13.758 1.00 89.44 199 GLY A O 1
ATOM 1514 N N . MET A 1 200 ? -2.707 -3.968 15.683 1.00 91.31 200 MET A N 1
ATOM 1515 C CA . MET A 1 200 ? -1.793 -2.964 15.126 1.00 91.31 200 MET A CA 1
ATOM 1516 C C . MET A 1 200 ? -0.625 -3.590 14.354 1.00 91.31 200 MET A C 1
ATOM 1518 O O . MET A 1 200 ? 0.076 -4.465 14.867 1.00 91.31 200 MET A O 1
ATOM 1522 N N . ASN A 1 201 ? -0.392 -3.100 13.138 1.00 93.25 201 ASN A N 1
ATOM 1523 C CA . ASN A 1 201 ? 0.625 -3.575 12.206 1.00 93.25 201 ASN A CA 1
ATOM 1524 C C . ASN A 1 201 ? 1.552 -2.444 11.755 1.00 93.25 201 ASN A C 1
ATOM 1526 O O . ASN A 1 201 ? 1.198 -1.267 11.775 1.00 93.25 201 ASN A O 1
ATOM 1530 N N . LEU A 1 202 ? 2.736 -2.837 11.290 1.00 92.50 202 LEU A N 1
ATOM 1531 C CA . LEU A 1 202 ? 3.618 -1.971 10.514 1.00 92.50 202 LEU A CA 1
ATOM 1532 C C . LEU A 1 202 ? 3.245 -2.046 9.024 1.00 92.50 202 LEU A C 1
ATOM 1534 O O . LEU A 1 202 ? 2.726 -3.082 8.587 1.00 92.50 202 LEU A O 1
ATOM 1538 N N . PRO A 1 203 ? 3.535 -1.000 8.227 1.00 93.25 203 PRO A N 1
ATOM 1539 C CA . PRO A 1 203 ? 3.426 -1.092 6.777 1.00 93.25 203 PRO A CA 1
ATOM 1540 C C . PRO A 1 203 ? 4.344 -2.196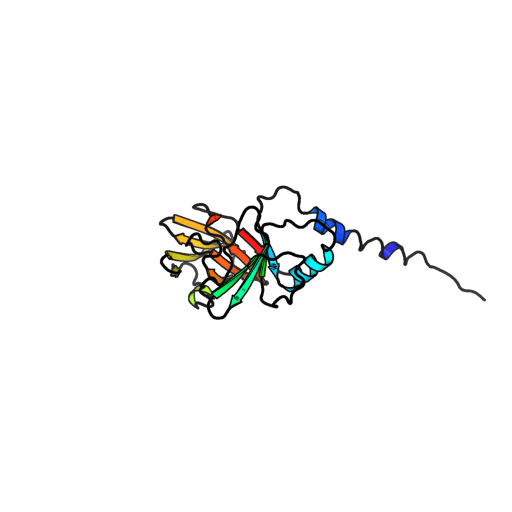 6.239 1.00 93.25 203 PRO A C 1
ATOM 1542 O O . PRO A 1 203 ? 5.387 -2.510 6.820 1.00 93.25 203 PRO A O 1
ATOM 1545 N N . THR A 1 204 ? 3.938 -2.806 5.125 1.00 93.81 204 THR A N 1
ATOM 1546 C CA . THR A 1 204 ? 4.722 -3.862 4.477 1.00 93.81 204 THR A CA 1
ATOM 1547 C C . THR A 1 204 ? 5.939 -3.294 3.770 1.00 93.81 204 THR A C 1
ATOM 1549 O O . THR A 1 204 ? 6.996 -3.907 3.842 1.00 93.81 204 THR A O 1
ATOM 1552 N N . ALA A 1 205 ? 5.799 -2.145 3.111 1.00 91.75 205 ALA A N 1
ATOM 1553 C CA . ALA A 1 205 ? 6.904 -1.383 2.543 1.00 91.75 205 ALA A CA 1
ATOM 1554 C C . ALA A 1 205 ? 6.596 0.117 2.594 1.00 91.75 205 ALA A C 1
ATOM 1556 O O . ALA A 1 205 ? 5.428 0.505 2.669 1.00 91.75 205 ALA A O 1
ATOM 1557 N N . GLU A 1 206 ? 7.640 0.935 2.528 1.00 91.94 206 GLU A N 1
ATOM 1558 C CA . GLU A 1 206 ? 7.559 2.395 2.573 1.00 91.94 206 GLU A CA 1
ATOM 1559 C C . GLU A 1 206 ? 8.506 3.006 1.536 1.00 91.94 206 GLU A C 1
ATOM 1561 O O . GLU A 1 206 ? 9.640 2.542 1.370 1.00 91.94 206 GLU A O 1
ATOM 1566 N N . LEU A 1 207 ? 8.019 4.037 0.847 1.00 89.06 207 LEU A N 1
ATOM 1567 C CA . LEU A 1 207 ? 8.809 4.995 0.083 1.00 89.06 207 LEU A CA 1
ATOM 1568 C C . LEU A 1 207 ? 8.778 6.291 0.878 1.00 89.06 207 LEU A C 1
ATOM 1570 O O . LEU A 1 207 ? 7.720 6.925 0.925 1.00 89.06 207 LEU A O 1
ATOM 1574 N N . PRO A 1 208 ? 9.889 6.666 1.524 1.00 84.12 208 PRO A N 1
ATOM 1575 C CA . PRO A 1 208 ? 9.946 7.918 2.250 1.00 84.12 208 PRO A CA 1
ATOM 1576 C C . PRO A 1 208 ? 9.865 9.091 1.273 1.00 84.12 208 PRO A C 1
ATOM 1578 O O . PRO A 1 208 ? 10.345 9.003 0.140 1.00 84.12 208 PRO A O 1
ATOM 1581 N N . ALA A 1 209 ? 9.306 10.204 1.742 1.00 79.06 209 ALA A N 1
ATOM 1582 C CA . ALA A 1 209 ? 9.402 11.485 1.061 1.00 79.06 209 ALA A CA 1
ATOM 1583 C C . ALA A 1 209 ? 10.856 11.785 0.655 1.00 79.06 209 ALA A C 1
ATOM 1585 O O . ALA A 1 209 ? 11.775 11.717 1.481 1.00 79.06 209 ALA A O 1
ATOM 1586 N N . HIS A 1 210 ? 11.069 12.175 -0.602 1.00 70.38 210 HIS A N 1
ATOM 1587 C CA . HIS A 1 210 ? 12.340 12.773 -1.001 1.00 70.38 210 HIS A CA 1
ATOM 1588 C C . HIS A 1 210 ? 12.463 14.119 -0.301 1.00 70.38 210 HIS A C 1
ATOM 1590 O O . HIS A 1 210 ? 11.671 15.027 -0.557 1.00 70.38 210 HIS A O 1
ATOM 1596 N N . GLY A 1 211 ? 13.432 14.242 0.610 1.00 54.12 211 GLY A N 1
ATOM 1597 C CA . GLY A 1 211 ? 13.715 15.509 1.274 1.00 54.12 211 GLY A CA 1
ATOM 1598 C C . GLY A 1 211 ? 13.947 16.597 0.226 1.00 54.12 211 GLY A C 1
ATOM 1599 O O . GLY A 1 211 ? 14.865 16.479 -0.585 1.00 54.12 211 GLY A O 1
ATOM 1600 N N . CYS A 1 212 ? 13.080 17.608 0.219 1.00 40.59 212 CYS A N 1
ATOM 1601 C CA . CYS A 1 212 ? 13.241 18.810 -0.597 1.00 40.59 212 CYS A CA 1
ATOM 1602 C C . CYS A 1 212 ? 14.385 19.687 -0.074 1.00 40.59 212 CYS A C 1
ATOM 1604 O O . CYS A 1 212 ? 14.562 19.763 1.165 1.00 40.59 212 CYS A O 1
#

pLDDT: mean 80.36, std 19.59, range [31.92, 96.38]

Radius of gyration: 21.12 Å; chains: 1; bounding box: 77×51×40 Å

Organism: NCBI:txid2732512

Secondary structure (DSSP, 8-state):
-------SSSSTTTTTTHHHHHHHHTGGGS----PEEEEEHHHHHHHHHHTTTS---SSSEEEEEEETTEEEEEE--TT--PPPPTT-EEEE-TT-----EEE-EEE--HHHHSPPTT-EEEEEETTEEEEEEEEEETTEEEEEEEETTEEEEEEEE-TT--EEEEEEE-SSSSSS-EEEEEEGGGEEEEE-GGG--SEEE--SEEE-----

Sequence (212 aa):
MTSRTTTTRALARFALVAAAAVAAASLWAGSRPEQGLLLDAQTWQEEVTTASTGPWPADGWYRLEPRERGVDVRAVQPVEAGAVPANALFFRLPGTALKTGLRASYRHLEVLAQPRLGRDHELSLGTSRFSIRVEETPVGIEYAIGYGGQTYTYVLAPVGASTSVVDVADLDGDNRPDFLVEVEDNTTYLLLSTKAKPGMNLPTAELPAHGC

Foldseek 3Di:
DDDDDDDDVVVVVVVVVVVVLVVVVPVPPDDDPDQKAKDFQVVLLVCLVSCVPDDDDQPFKWKWDDDPFATAIDRDDSPPPDDGDRGIMIMGFPPADWDGGGWGKDFPPVCQFAPDAPDWDWDARVHWIKIWHWHFDQAAIKIWIDGPNATFIEHDGHGPKGKGWGIWTQTRPPRDTWTWMAIPLRKIFTAHPVQTDGYYDYTSYIDDRDDD